Protein AF-A0A8D9A7M9-F1 (afdb_monomer_lite)

Sequence (209 aa):
MVKKYFTNDQFFKVPLFVPFNYQQNHFTLMILDFHRREFVYLDPFTVNYQSTKQTVMLMRNTLDIIKQIINLNCEVTYELHIEEWKIGNKKYTHLPAQRDTYNCGVYTIYYARKIIETLKSLPSEFEVTNSDPKICEKLRPILIEKVLEVSDSIRDRCILCLTKKSGTFVECGRCRNWFHVHCLPSECKRRYKKTKQNTHFLCGLCFRK

Radius of gyration: 23.48 Å; chains: 1; bounding box: 57×32×57 Å

Structure (mmCIF, N/CA/C/O backbone):
data_AF-A0A8D9A7M9-F1
#
_entry.id   AF-A0A8D9A7M9-F1
#
loop_
_atom_site.group_PDB
_atom_site.id
_atom_site.type_symbol
_atom_site.label_atom_id
_atom_site.label_alt_id
_atom_site.label_comp_id
_atom_site.label_asym_id
_atom_site.label_entity_id
_atom_site.label_seq_id
_atom_site.pdbx_PDB_ins_code
_atom_site.Cartn_x
_atom_site.Cartn_y
_atom_site.Cartn_z
_atom_site.occupancy
_atom_site.B_iso_or_equiv
_atom_site.auth_seq_id
_atom_site.auth_comp_id
_atom_site.auth_asym_id
_atom_site.auth_atom_id
_atom_site.pdbx_PDB_model_num
ATOM 1 N N . MET A 1 1 ? -27.720 -14.912 -15.075 1.00 48.41 1 MET A N 1
ATOM 2 C CA . MET A 1 1 ? -26.891 -13.864 -14.440 1.00 48.41 1 MET A CA 1
ATOM 3 C C . MET A 1 1 ? -26.837 -14.191 -12.954 1.00 48.41 1 MET A C 1
ATOM 5 O O . MET A 1 1 ? -27.896 -14.263 -12.346 1.00 48.41 1 MET A O 1
ATOM 9 N N . VAL A 1 2 ? -25.671 -14.523 -12.395 1.00 45.94 2 VAL A N 1
ATOM 10 C CA . VAL A 1 2 ? -25.570 -14.876 -10.966 1.00 45.94 2 VAL A CA 1
ATOM 11 C C . VAL A 1 2 ? -25.687 -13.586 -10.158 1.00 45.94 2 VAL A C 1
ATOM 13 O O . VAL A 1 2 ? -24.803 -12.734 -10.236 1.00 45.94 2 VAL A O 1
ATOM 16 N N . LYS A 1 3 ? -26.790 -13.423 -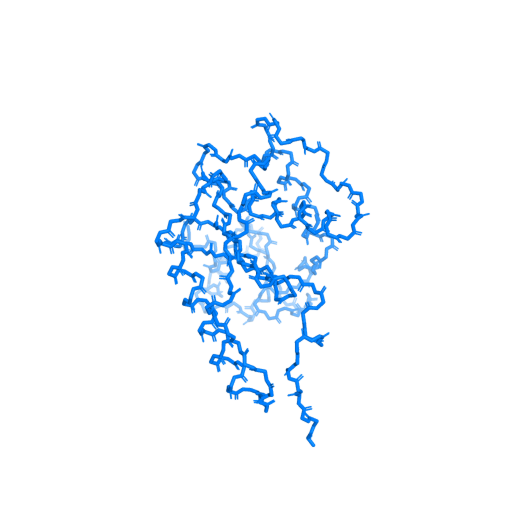9.423 1.00 49.06 3 LYS A N 1
ATOM 17 C CA . LYS A 1 3 ? -26.970 -12.316 -8.479 1.00 49.06 3 LYS A CA 1
ATOM 18 C C . LYS A 1 3 ? -25.943 -12.467 -7.354 1.00 49.06 3 LYS A C 1
ATOM 20 O O . LYS A 1 3 ? -25.862 -13.523 -6.730 1.00 49.06 3 LYS A O 1
ATOM 25 N N . LYS A 1 4 ? -25.116 -11.443 -7.136 1.00 53.59 4 LYS A N 1
ATOM 26 C CA . LYS A 1 4 ? -24.168 -11.392 -6.016 1.00 53.59 4 LYS A CA 1
ATOM 27 C C . LYS A 1 4 ? -24.864 -10.727 -4.835 1.00 53.59 4 LYS A C 1
ATOM 29 O O . LYS A 1 4 ? -25.242 -9.566 -4.942 1.00 53.59 4 LYS A O 1
ATOM 34 N N . TYR A 1 5 ? -25.015 -11.465 -3.741 1.00 51.41 5 TYR A N 1
ATOM 35 C CA . TYR A 1 5 ? -25.611 -10.976 -2.501 1.00 51.41 5 TYR A CA 1
ATOM 36 C C . TYR A 1 5 ? -24.512 -10.531 -1.543 1.00 51.41 5 TYR A C 1
ATOM 38 O O . TYR A 1 5 ? -23.598 -11.298 -1.250 1.00 51.41 5 TYR A O 1
ATOM 46 N N . PHE A 1 6 ? -24.602 -9.306 -1.040 1.00 55.69 6 PHE A N 1
ATOM 47 C CA . PHE A 1 6 ? -23.764 -8.843 0.060 1.00 55.69 6 PHE A CA 1
ATOM 48 C C . PHE A 1 6 ? -24.552 -9.069 1.359 1.00 55.69 6 PHE A C 1
ATOM 50 O O . PHE A 1 6 ? -25.657 -8.550 1.504 1.00 55.69 6 PHE A O 1
ATOM 57 N N . THR A 1 7 ? -24.029 -9.880 2.277 1.00 54.53 7 THR A N 1
ATOM 58 C CA . THR A 1 7 ? -24.623 -10.152 3.601 1.00 54.53 7 THR A CA 1
ATOM 59 C C . THR A 1 7 ? -23.555 -9.976 4.684 1.00 54.53 7 THR A C 1
ATOM 61 O O . THR A 1 7 ? -22.361 -10.021 4.369 1.00 54.53 7 THR A O 1
ATOM 64 N N . ASN A 1 8 ? -23.971 -9.782 5.947 1.00 53.91 8 ASN A N 1
ATOM 65 C CA . ASN A 1 8 ? -23.076 -9.581 7.104 1.00 53.91 8 ASN A CA 1
ATOM 66 C C . ASN A 1 8 ? -21.953 -10.635 7.196 1.00 53.91 8 ASN A C 1
ATOM 68 O O . ASN A 1 8 ? -20.852 -10.314 7.638 1.00 53.91 8 ASN A O 1
ATOM 72 N N . ASP A 1 9 ? -22.210 -11.858 6.724 1.00 53.91 9 ASP A N 1
ATOM 73 C CA . ASP A 1 9 ? -21.355 -13.021 6.977 1.00 53.91 9 ASP A CA 1
ATOM 74 C C . ASP A 1 9 ? -20.576 -13.523 5.746 1.00 53.91 9 ASP A C 1
ATOM 76 O O . ASP A 1 9 ? -19.761 -14.441 5.867 1.00 53.91 9 ASP A O 1
ATOM 80 N N . GLN A 1 10 ? -20.808 -12.971 4.544 1.00 54.69 10 GLN A N 1
ATOM 81 C CA . GLN A 1 10 ? -20.376 -13.648 3.308 1.00 54.69 10 GLN A CA 1
ATOM 82 C C . GLN A 1 10 ? -19.209 -13.015 2.545 1.00 54.69 10 GLN A C 1
ATOM 84 O O . GLN A 1 10 ? -18.473 -13.766 1.905 1.00 54.69 10 GLN A O 1
ATOM 89 N N . PHE A 1 11 ? -18.988 -11.695 2.589 1.00 55.94 11 PHE A N 1
ATOM 90 C CA . PHE A 1 11 ? -18.050 -11.075 1.632 1.00 55.94 11 PHE A CA 1
ATOM 91 C C . PHE A 1 11 ? -16.657 -10.728 2.163 1.00 55.94 11 PHE A C 1
ATOM 93 O O . PHE A 1 11 ? -15.701 -10.758 1.389 1.00 55.94 11 PHE A O 1
ATOM 100 N N . PHE A 1 12 ? -16.486 -10.492 3.464 1.00 64.50 12 PHE A N 1
ATOM 101 C CA . PHE A 1 12 ? -15.181 -10.106 4.010 1.00 64.50 12 PHE A CA 1
ATOM 102 C C . PHE A 1 12 ? -14.802 -10.953 5.223 1.00 64.50 12 PHE A C 1
ATOM 104 O O . PHE A 1 12 ? -14.721 -10.472 6.348 1.00 64.50 12 PHE A O 1
ATOM 111 N N . LYS A 1 13 ? -14.509 -12.237 4.972 1.00 70.56 13 LYS A N 1
ATOM 112 C CA . LYS A 1 13 ? -13.864 -13.120 5.966 1.00 70.56 13 LYS A CA 1
ATOM 113 C C . LYS A 1 13 ? -12.486 -12.608 6.410 1.00 70.56 13 LYS A C 1
ATOM 115 O O . LYS A 1 13 ? -11.947 -13.076 7.406 1.00 70.56 13 LYS A O 1
ATOM 120 N N . VAL A 1 14 ? -11.898 -11.691 5.644 1.00 80.94 14 VAL A N 1
ATOM 121 C CA . VAL A 1 14 ? -10.591 -11.084 5.895 1.00 80.94 14 VAL A CA 1
ATOM 122 C C . VAL A 1 14 ? -10.742 -9.565 5.786 1.00 80.94 14 VAL A C 1
ATOM 124 O O . VAL A 1 14 ? -11.458 -9.110 4.889 1.00 80.94 14 VAL A O 1
ATOM 127 N N . PRO A 1 15 ? -10.074 -8.777 6.648 1.00 90.25 15 PRO A N 1
ATOM 128 C CA . PRO A 1 15 ? -10.070 -7.327 6.526 1.00 90.25 15 PRO A CA 1
ATOM 129 C C . PRO A 1 15 ? -9.542 -6.856 5.168 1.00 90.25 15 PRO A C 1
ATOM 131 O O . PRO A 1 15 ? -8.614 -7.443 4.606 1.00 90.25 15 PRO A O 1
ATOM 134 N N . LEU A 1 16 ? -10.109 -5.765 4.663 1.00 91.88 16 LEU A N 1
ATOM 135 C CA . LEU A 1 16 ? -9.634 -5.095 3.459 1.00 91.88 16 LEU A CA 1
ATOM 136 C C . LEU A 1 16 ? -8.486 -4.148 3.823 1.00 91.88 16 LEU A C 1
ATOM 138 O O . LEU A 1 16 ? -8.659 -3.264 4.657 1.00 91.88 16 LEU A O 1
ATOM 142 N N . PHE A 1 17 ? -7.337 -4.313 3.171 1.00 94.75 17 PHE A N 1
ATOM 143 C CA . PHE A 1 17 ? -6.170 -3.443 3.317 1.00 94.75 17 PHE A CA 1
ATOM 144 C C . PHE A 1 17 ? -6.121 -2.475 2.138 1.00 94.75 17 PHE A C 1
ATOM 146 O O . PHE A 1 17 ? -6.049 -2.904 0.987 1.00 94.75 17 PHE A O 1
ATOM 153 N N . VAL A 1 18 ? -6.155 -1.175 2.418 1.00 95.00 18 VAL A N 1
ATOM 154 C CA . VAL A 1 18 ? -6.161 -0.121 1.401 1.00 95.00 18 VAL A CA 1
ATOM 155 C C . VAL A 1 18 ? -4.953 0.787 1.633 1.00 95.00 18 VAL A C 1
ATOM 157 O O . VAL A 1 18 ? -4.980 1.605 2.558 1.00 95.00 18 VAL A O 1
ATOM 160 N N . PRO A 1 19 ? -3.877 0.660 0.835 1.00 95.00 19 PRO A N 1
ATOM 161 C CA . PRO A 1 19 ? -2.802 1.641 0.863 1.00 95.00 19 PRO A CA 1
ATOM 162 C C . PRO A 1 19 ? -3.346 2.989 0.379 1.00 95.00 19 PRO A C 1
ATOM 164 O O . PRO A 1 19 ? -4.012 3.069 -0.654 1.00 95.00 19 PRO A O 1
ATOM 167 N N . PHE A 1 20 ? -3.059 4.051 1.123 1.00 92.62 20 PHE A N 1
ATOM 168 C CA . PHE A 1 20 ? -3.506 5.403 0.821 1.00 92.62 20 PHE A CA 1
ATOM 169 C C . PHE A 1 20 ? -2.295 6.310 0.638 1.00 92.62 20 PHE A C 1
ATOM 171 O O . PHE A 1 20 ? -1.434 6.382 1.507 1.00 92.62 20 PHE A O 1
ATOM 178 N N . ASN A 1 21 ? -2.208 6.984 -0.508 1.00 92.12 21 ASN A N 1
ATOM 179 C CA . ASN A 1 21 ? -1.127 7.924 -0.790 1.00 92.12 21 ASN A CA 1
ATOM 180 C C . ASN A 1 21 ? -1.617 9.356 -0.547 1.00 92.12 21 ASN A C 1
ATOM 182 O O . ASN A 1 21 ? -2.177 10.000 -1.440 1.00 92.12 21 ASN A O 1
ATOM 186 N N . TYR A 1 22 ? -1.435 9.838 0.678 1.00 84.12 22 TYR A N 1
ATOM 187 C CA . TYR A 1 22 ? -1.780 11.196 1.069 1.00 84.12 22 TYR A CA 1
ATOM 188 C C . TYR A 1 22 ? -0.833 12.197 0.397 1.00 84.12 22 TYR A C 1
ATOM 190 O O . TYR A 1 22 ? 0.384 12.026 0.410 1.00 84.12 22 TYR A O 1
ATOM 198 N N . GLN A 1 23 ? -1.402 13.232 -0.233 1.00 85.88 23 GLN A N 1
ATOM 199 C CA . GLN A 1 23 ? -0.660 14.295 -0.935 1.00 85.88 23 GLN A CA 1
ATOM 200 C C . GLN A 1 23 ? 0.377 13.792 -1.964 1.00 85.88 23 GLN A C 1
ATOM 202 O O . GLN A 1 23 ? 1.328 14.493 -2.293 1.00 85.88 23 GLN A O 1
ATOM 207 N N . GLN A 1 24 ? 0.161 12.592 -2.516 1.00 86.25 24 GLN A N 1
ATOM 208 C CA . GLN A 1 24 ? 1.010 11.942 -3.524 1.00 86.25 24 GLN A CA 1
ATOM 209 C C . GLN A 1 24 ? 2.447 11.607 -3.084 1.00 86.25 24 GLN A C 1
ATOM 211 O O . GLN A 1 24 ? 3.229 11.129 -3.908 1.00 86.25 24 GLN A O 1
ATOM 216 N N . ASN A 1 25 ? 2.803 11.802 -1.815 1.00 91.00 25 ASN A N 1
ATOM 217 C CA . ASN A 1 25 ? 4.157 11.567 -1.315 1.00 91.00 25 ASN A CA 1
ATOM 218 C C . ASN A 1 25 ? 4.220 10.859 0.049 1.00 91.00 25 ASN A C 1
ATOM 220 O O . ASN A 1 25 ? 5.321 10.572 0.517 1.00 91.00 25 ASN A O 1
ATOM 224 N N . HIS A 1 26 ? 3.081 10.554 0.674 1.00 93.19 26 HIS A N 1
ATOM 225 C CA . HIS A 1 26 ? 3.032 9.926 1.990 1.00 93.19 26 HIS A CA 1
ATOM 226 C C . HIS A 1 26 ? 2.098 8.720 1.992 1.00 93.19 26 HIS A C 1
ATOM 228 O O . HIS A 1 26 ? 0.880 8.854 1.880 1.00 93.19 26 HIS A O 1
ATOM 234 N N . PHE A 1 27 ? 2.672 7.526 2.120 1.00 95.62 27 PHE A N 1
ATOM 235 C CA . PHE A 1 27 ? 1.905 6.289 2.188 1.00 95.62 27 PHE A CA 1
ATOM 236 C C . PHE A 1 27 ? 1.449 5.999 3.615 1.00 95.62 27 PHE A C 1
ATOM 238 O O . PHE A 1 27 ? 2.257 5.923 4.541 1.00 95.62 27 PHE A O 1
ATOM 245 N N . THR A 1 28 ? 0.152 5.766 3.754 1.00 94.81 28 THR A N 1
ATOM 246 C CA . THR A 1 28 ? -0.502 5.280 4.965 1.00 94.81 28 THR A CA 1
ATOM 247 C C . THR A 1 28 ? -1.334 4.042 4.645 1.00 94.81 28 THR A C 1
ATOM 249 O O . THR A 1 28 ? -1.505 3.659 3.482 1.00 94.81 28 THR A O 1
ATOM 252 N N . LEU A 1 29 ? -1.837 3.371 5.680 1.00 95.75 29 LEU A N 1
ATOM 253 C CA . LEU A 1 29 ? -2.614 2.145 5.538 1.00 95.75 29 LEU A CA 1
ATOM 254 C C . LEU A 1 29 ? -3.980 2.286 6.197 1.00 95.75 29 LEU A C 1
ATOM 256 O O . LEU A 1 29 ? -4.073 2.481 7.408 1.00 95.75 29 LEU A O 1
ATOM 260 N N . MET A 1 30 ? -5.040 2.110 5.414 1.00 95.44 30 MET A N 1
ATOM 261 C CA . MET A 1 30 ? -6.384 1.890 5.938 1.00 95.44 30 MET A CA 1
ATOM 262 C C . MET A 1 30 ? -6.673 0.394 6.017 1.00 95.44 30 MET A C 1
ATOM 264 O O . MET A 1 30 ? -6.330 -0.362 5.108 1.00 95.44 30 MET A O 1
ATOM 268 N N . ILE A 1 31 ? -7.327 -0.036 7.092 1.00 94.50 31 ILE A N 1
ATOM 269 C CA . ILE A 1 31 ? -7.788 -1.414 7.260 1.00 94.50 31 ILE A CA 1
ATOM 270 C C . ILE A 1 31 ? -9.259 -1.373 7.638 1.00 94.50 31 ILE A C 1
ATOM 272 O O . ILE A 1 31 ? -9.634 -0.729 8.618 1.00 94.50 31 ILE A O 1
ATOM 276 N N . LEU A 1 32 ? -10.080 -2.061 6.851 1.00 93.81 32 LEU A N 1
ATOM 277 C CA . LEU A 1 32 ? -11.513 -2.169 7.068 1.00 93.81 32 LEU A CA 1
ATOM 278 C C . LEU A 1 32 ? -11.844 -3.604 7.452 1.00 93.81 32 LEU A C 1
ATOM 280 O O . LEU A 1 32 ? -11.812 -4.514 6.622 1.00 93.81 32 LEU A O 1
ATOM 284 N N . ASP A 1 33 ? -12.147 -3.801 8.727 1.00 90.81 33 ASP A N 1
ATOM 285 C CA . ASP A 1 33 ? -12.621 -5.069 9.261 1.00 90.81 33 ASP A CA 1
ATOM 286 C C . ASP A 1 33 ? -14.148 -5.021 9.338 1.00 90.81 33 ASP A C 1
ATOM 288 O O . ASP A 1 33 ? -14.728 -4.523 10.303 1.00 90.81 33 ASP A O 1
ATOM 292 N N . PHE A 1 34 ? -14.800 -5.509 8.283 1.00 86.12 34 PHE A N 1
ATOM 293 C CA . PHE A 1 34 ? -16.260 -5.509 8.166 1.00 86.12 34 PHE A CA 1
ATOM 294 C C . PHE A 1 34 ? -16.934 -6.409 9.201 1.00 86.12 34 PHE A C 1
ATOM 296 O O . PHE A 1 34 ? -18.044 -6.103 9.629 1.00 86.12 34 PHE A O 1
ATOM 303 N N . HIS A 1 35 ? -16.263 -7.481 9.635 1.00 84.75 35 HIS A N 1
ATOM 304 C CA . HIS A 1 35 ? -16.798 -8.380 10.651 1.00 84.75 35 HIS A CA 1
ATOM 305 C C . HIS A 1 35 ? -16.852 -7.689 12.017 1.00 84.75 35 HIS A C 1
ATOM 307 O O . HIS A 1 35 ? -17.861 -7.762 12.714 1.00 84.75 35 HIS A O 1
ATOM 313 N N . ARG A 1 36 ? -15.791 -6.957 12.382 1.00 87.94 36 ARG A N 1
ATOM 314 C CA . ARG A 1 36 ? -15.735 -6.193 13.640 1.00 87.94 36 ARG A CA 1
ATOM 315 C C . ARG A 1 36 ? -16.333 -4.787 13.549 1.00 87.94 36 ARG A C 1
ATOM 317 O O . ARG A 1 36 ? -16.418 -4.117 14.579 1.00 87.94 36 ARG A O 1
ATOM 324 N N . ARG A 1 37 ? -16.698 -4.335 12.343 1.00 89.75 37 ARG A N 1
ATOM 325 C CA . ARG A 1 37 ? -17.046 -2.940 12.010 1.00 89.75 37 ARG A CA 1
ATOM 326 C C . ARG A 1 37 ? -15.984 -1.962 12.514 1.00 89.75 37 ARG A C 1
ATOM 328 O O . ARG A 1 37 ? -16.266 -0.945 13.143 1.00 89.75 37 ARG A O 1
ATOM 335 N N . GLU A 1 38 ? -14.725 -2.315 12.279 1.00 92.38 38 GLU A N 1
ATOM 336 C CA . GLU A 1 38 ? -13.575 -1.531 12.715 1.00 92.38 38 GLU A CA 1
ATOM 337 C C . GLU A 1 38 ? -12.864 -0.909 11.521 1.00 92.38 38 GLU A C 1
ATOM 339 O O . GLU A 1 38 ? -12.449 -1.595 10.587 1.00 92.38 38 GLU A O 1
ATOM 344 N N . PHE A 1 39 ? -12.672 0.403 11.596 1.00 94.06 39 PHE A N 1
ATOM 345 C CA . PHE A 1 39 ? -11.805 1.143 10.698 1.00 94.06 39 PHE A CA 1
ATOM 346 C C . PHE A 1 39 ? -10.497 1.461 11.410 1.00 94.06 39 PHE A C 1
ATOM 348 O O . PHE A 1 39 ? -10.480 1.983 12.527 1.00 94.06 39 PHE A O 1
ATOM 355 N N . VAL A 1 40 ? -9.386 1.154 10.762 1.00 93.56 40 VAL A N 1
ATOM 356 C CA . VAL A 1 40 ? -8.048 1.415 11.282 1.00 93.56 40 VAL A CA 1
ATOM 357 C C . VAL A 1 40 ? -7.325 2.282 10.271 1.00 93.56 40 VAL A C 1
ATOM 359 O O . VAL A 1 40 ? -7.310 1.964 9.086 1.00 93.56 40 VAL A O 1
ATOM 362 N N . TYR A 1 41 ? -6.700 3.349 10.747 1.00 93.88 41 TYR A N 1
ATOM 363 C CA . TYR A 1 41 ? -5.837 4.207 9.949 1.00 93.88 41 TYR A CA 1
ATOM 364 C C . TYR A 1 41 ? -4.450 4.241 10.575 1.00 93.88 41 TYR A C 1
ATOM 366 O O . TYR A 1 41 ? -4.281 4.780 11.669 1.00 93.88 41 TYR A O 1
ATOM 374 N N . LEU A 1 42 ? -3.472 3.652 9.896 1.00 93.12 42 LEU A N 1
ATOM 375 C CA . LEU A 1 42 ? -2.083 3.628 10.331 1.00 93.12 42 LEU A CA 1
ATOM 376 C C . LEU A 1 42 ? -1.278 4.604 9.487 1.00 93.12 42 LEU A C 1
ATOM 378 O O . LEU A 1 42 ? -1.038 4.378 8.300 1.00 93.12 42 LEU A O 1
ATOM 382 N N . ASP A 1 43 ? -0.847 5.677 10.133 1.00 93.19 43 ASP A N 1
ATOM 383 C CA . ASP A 1 43 ? 0.145 6.594 9.598 1.00 93.19 43 ASP A CA 1
ATOM 384 C C . ASP A 1 43 ? 1.512 6.230 10.193 1.00 93.19 43 ASP A C 1
ATOM 386 O O . ASP A 1 43 ? 1.644 6.248 11.422 1.00 93.19 43 ASP A O 1
ATOM 390 N N . PRO A 1 44 ? 2.527 5.914 9.370 1.00 92.12 44 PRO A N 1
ATOM 391 C CA . PRO A 1 44 ? 3.866 5.630 9.863 1.00 92.12 44 PRO A CA 1
ATOM 392 C C . PRO A 1 44 ? 4.455 6.696 10.797 1.00 92.12 44 PRO A C 1
ATOM 394 O O . PRO A 1 44 ? 5.190 6.338 11.712 1.00 92.12 44 PRO A O 1
ATOM 397 N N . PHE A 1 45 ? 4.122 7.982 10.648 1.00 89.69 45 PHE A N 1
ATOM 398 C CA . PHE A 1 45 ? 4.607 9.028 11.560 1.00 89.69 45 PHE A CA 1
ATOM 399 C C . PHE A 1 45 ? 3.875 9.054 12.897 1.00 89.69 45 PHE A C 1
ATOM 401 O O . PHE A 1 45 ? 4.433 9.469 13.913 1.00 89.69 45 PHE A O 1
ATOM 408 N N . THR A 1 46 ? 2.617 8.624 12.912 1.00 82.75 46 THR A N 1
ATOM 409 C CA . THR A 1 46 ? 1.740 8.743 14.077 1.00 82.75 46 THR A CA 1
ATOM 410 C C . THR A 1 46 ? 1.036 7.422 14.354 1.00 82.75 46 THR A C 1
ATOM 412 O O . THR A 1 46 ? -0.180 7.355 14.477 1.00 82.75 46 THR A O 1
ATOM 415 N N . VAL A 1 47 ? 1.790 6.336 14.489 1.00 66.31 47 VAL A N 1
ATOM 416 C CA . VAL A 1 47 ? 1.221 5.006 14.778 1.00 66.31 47 VAL A CA 1
ATOM 417 C C . VAL A 1 47 ? 0.414 4.989 16.090 1.00 66.31 47 VAL A C 1
ATOM 419 O O . VAL A 1 47 ? -0.561 4.254 16.226 1.00 66.31 47 VAL A O 1
ATOM 422 N N . ASN A 1 48 ? 0.747 5.880 17.030 1.00 61.03 48 ASN A N 1
ATOM 423 C CA . ASN A 1 48 ? 0.053 6.058 18.311 1.00 61.03 48 ASN A CA 1
ATOM 424 C C . ASN A 1 48 ? -1.159 7.003 18.258 1.00 61.03 48 ASN A C 1
ATOM 426 O O . ASN A 1 48 ? -1.636 7.464 19.297 1.00 61.03 48 ASN A O 1
ATOM 430 N N . TYR A 1 49 ? -1.647 7.333 17.063 1.00 62.97 49 TYR A N 1
ATOM 431 C CA . TYR A 1 49 ? -2.691 8.333 16.897 1.00 62.97 49 TYR A CA 1
ATOM 432 C C . TYR A 1 49 ? -4.026 7.875 17.494 1.00 62.97 49 TYR A C 1
ATOM 434 O O . TYR A 1 49 ? -4.596 6.845 17.119 1.00 62.97 49 TYR A O 1
ATOM 442 N N . GLN A 1 50 ? -4.530 8.673 1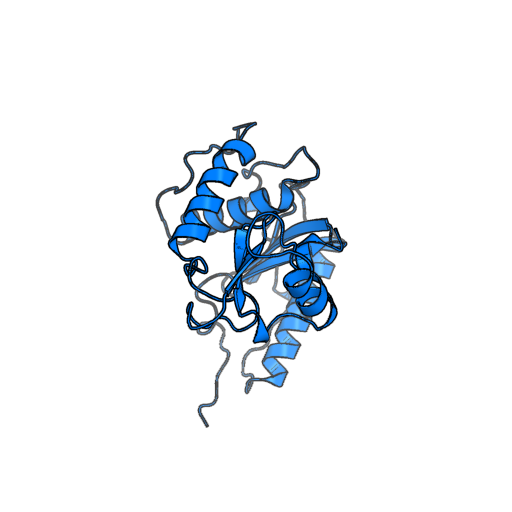8.435 1.00 60.47 50 GLN A N 1
ATOM 443 C CA . GLN A 1 50 ? -5.891 8.559 18.945 1.00 60.47 50 GLN A CA 1
ATOM 444 C C . GLN A 1 50 ? -6.880 9.016 17.867 1.00 60.47 50 GLN A C 1
ATOM 446 O O . GLN A 1 50 ? -6.547 9.838 17.023 1.00 60.47 50 GLN A O 1
ATOM 451 N N . SER A 1 51 ? -8.106 8.492 17.898 1.00 67.31 51 SER A N 1
ATOM 452 C CA . SER A 1 51 ? -9.181 8.916 16.994 1.00 67.31 51 SER A CA 1
ATOM 453 C C . SER A 1 51 ? -9.307 10.442 16.968 1.00 67.31 51 SER A C 1
ATOM 455 O O . SER A 1 51 ? -9.694 11.034 17.974 1.00 67.31 51 SER A O 1
ATOM 457 N N . THR A 1 52 ? -9.053 11.076 15.821 1.00 80.00 52 THR A N 1
ATOM 458 C CA . THR A 1 52 ? -9.386 12.492 15.621 1.00 80.00 52 THR A CA 1
ATOM 459 C C . THR A 1 52 ? -10.567 12.657 14.686 1.00 80.00 52 THR A C 1
ATOM 461 O O . THR A 1 52 ? -10.962 11.741 13.961 1.00 80.00 52 THR A O 1
ATOM 464 N N . LYS A 1 53 ? -11.115 13.876 14.666 1.00 85.75 53 LYS A N 1
ATOM 465 C CA . LYS A 1 53 ? -12.160 14.282 13.722 1.00 85.75 53 LYS A CA 1
ATOM 466 C C . LYS A 1 53 ? -11.788 13.939 12.273 1.00 85.75 53 LYS A C 1
ATOM 468 O O . LYS A 1 53 ? -12.652 13.516 11.514 1.00 85.75 53 LYS A O 1
ATOM 473 N N . GLN A 1 54 ? -10.508 14.061 11.908 1.00 86.12 54 GLN A N 1
ATOM 474 C CA . GLN A 1 54 ? -10.010 13.733 10.570 1.00 86.12 54 GLN A CA 1
ATOM 475 C C . GLN A 1 54 ? -10.101 12.232 10.279 1.00 86.12 54 GLN A C 1
ATOM 477 O O . GLN A 1 54 ? -10.605 11.855 9.225 1.00 86.12 54 GLN A O 1
ATOM 482 N N . THR A 1 55 ? -9.692 11.369 11.216 1.00 87.19 55 THR A N 1
ATOM 483 C CA . THR A 1 55 ? -9.802 9.910 11.047 1.00 87.19 55 THR A CA 1
ATOM 484 C C . THR A 1 55 ? -11.258 9.463 10.932 1.00 87.19 55 THR A C 1
ATOM 486 O O . THR A 1 55 ? -11.571 8.616 10.100 1.00 87.19 55 THR A O 1
ATOM 489 N N . VAL A 1 56 ? -12.162 10.057 11.716 1.00 90.50 56 VAL A N 1
ATOM 490 C CA . VAL A 1 56 ? -13.603 9.762 11.633 1.00 90.50 56 VAL A CA 1
ATOM 491 C C . VAL A 1 56 ? -14.184 10.203 10.287 1.00 90.50 56 VAL A C 1
ATOM 493 O O . VAL A 1 56 ? -14.934 9.451 9.669 1.00 90.50 56 VAL A O 1
ATOM 496 N N . MET A 1 57 ? -13.820 11.392 9.795 1.00 91.38 57 MET A N 1
ATOM 497 C CA . MET A 1 57 ? -14.234 11.848 8.464 1.00 91.38 57 MET A CA 1
ATOM 498 C C . MET A 1 57 ? -13.699 10.934 7.359 1.00 91.38 57 MET A C 1
ATOM 500 O O . MET A 1 57 ? -14.446 10.569 6.456 1.00 91.38 57 MET A O 1
ATOM 504 N N . LEU A 1 58 ? -12.430 10.525 7.446 1.00 91.06 58 LEU A N 1
ATOM 505 C CA . LEU A 1 58 ? -11.826 9.599 6.492 1.00 91.06 58 LEU A CA 1
ATOM 506 C C . LEU A 1 58 ? -12.545 8.244 6.491 1.00 91.06 58 LEU A C 1
ATOM 508 O O . LEU A 1 58 ? -12.847 7.726 5.417 1.00 91.06 58 LEU A O 1
ATOM 512 N N . MET A 1 59 ? -12.867 7.704 7.671 1.00 93.38 59 MET A N 1
ATOM 513 C CA . MET A 1 59 ? -13.666 6.485 7.815 1.00 93.38 59 MET A CA 1
ATOM 514 C C . MET A 1 59 ? -15.014 6.625 7.107 1.00 93.38 59 MET A C 1
ATOM 516 O O . MET A 1 59 ? -15.329 5.806 6.247 1.00 93.38 59 MET A O 1
ATOM 520 N N . ARG A 1 60 ? -15.790 7.668 7.438 1.00 92.88 60 ARG A N 1
ATOM 521 C CA . ARG A 1 60 ? -17.121 7.902 6.856 1.00 92.88 60 ARG A CA 1
ATOM 522 C C . ARG A 1 60 ? -17.056 8.011 5.335 1.00 92.88 60 ARG A C 1
ATOM 524 O O . ARG A 1 60 ? -17.714 7.235 4.656 1.00 92.88 60 ARG A O 1
ATOM 531 N N . ASN A 1 61 ? -16.170 8.859 4.812 1.00 92.75 61 ASN A N 1
ATOM 532 C CA . ASN A 1 61 ? -15.992 9.037 3.369 1.00 92.75 61 ASN A CA 1
ATOM 533 C C . ASN A 1 61 ? -15.597 7.729 2.667 1.00 92.75 61 ASN A C 1
ATOM 535 O O . ASN A 1 61 ? -16.099 7.422 1.589 1.00 92.75 61 ASN A O 1
ATOM 539 N N . THR A 1 62 ? -14.704 6.944 3.275 1.00 92.50 62 THR A N 1
ATOM 540 C CA . THR A 1 62 ? -14.264 5.662 2.706 1.00 92.50 62 THR A CA 1
ATOM 541 C C . THR A 1 62 ? -15.415 4.658 2.665 1.00 92.50 62 THR A C 1
ATOM 543 O O . THR A 1 62 ? -15.630 4.008 1.642 1.00 92.50 62 THR A O 1
ATOM 546 N N . LEU A 1 63 ? -16.179 4.547 3.754 1.00 90.69 63 LEU A N 1
ATOM 547 C CA . LEU A 1 63 ? -17.338 3.659 3.833 1.00 90.69 63 LEU A CA 1
ATOM 548 C C . LEU A 1 63 ? -18.460 4.101 2.884 1.00 90.69 63 LEU A C 1
ATOM 550 O O . LEU A 1 63 ? -19.064 3.248 2.238 1.00 90.69 63 LEU A O 1
ATOM 554 N N . ASP A 1 64 ? -18.688 5.406 2.727 1.00 90.19 64 ASP A N 1
ATOM 555 C CA . ASP A 1 64 ? -19.641 5.955 1.758 1.00 90.19 64 ASP A CA 1
ATOM 556 C C . ASP A 1 64 ? -19.260 5.597 0.317 1.00 90.19 64 ASP A C 1
ATOM 558 O O . ASP A 1 64 ? -20.109 5.142 -0.450 1.00 90.19 64 ASP A O 1
ATOM 562 N N . ILE A 1 65 ? -17.982 5.729 -0.052 1.00 89.88 65 ILE A N 1
ATOM 563 C CA . ILE A 1 65 ? -17.488 5.321 -1.377 1.00 89.88 65 ILE A CA 1
ATOM 564 C C . ILE A 1 65 ? -17.711 3.821 -1.591 1.00 89.88 65 ILE A C 1
ATOM 566 O O . ILE A 1 65 ? -18.208 3.407 -2.638 1.00 89.88 65 ILE A O 1
ATOM 570 N N . ILE A 1 66 ? -17.388 2.993 -0.596 1.00 86.75 66 ILE A N 1
ATOM 571 C CA . ILE A 1 66 ? -17.600 1.542 -0.673 1.00 86.75 66 ILE A CA 1
ATOM 572 C C . ILE A 1 66 ? -19.088 1.220 -0.836 1.00 86.75 66 ILE A C 1
ATOM 574 O O . ILE A 1 66 ? -19.442 0.405 -1.687 1.00 86.75 66 ILE A O 1
ATOM 578 N N . LYS A 1 67 ? -19.966 1.892 -0.085 1.00 83.62 67 LYS A N 1
ATOM 579 C CA . LYS A 1 67 ? -21.422 1.751 -0.205 1.00 83.62 67 LYS A CA 1
ATOM 580 C C . LYS A 1 67 ? -21.904 2.090 -1.614 1.00 83.62 67 LYS A C 1
ATOM 582 O O . LYS A 1 67 ? -22.676 1.328 -2.189 1.00 83.62 67 LYS A O 1
ATOM 587 N N . GLN A 1 68 ? -21.416 3.185 -2.197 1.00 85.00 68 GLN A N 1
ATOM 588 C CA . GLN A 1 68 ? -21.742 3.563 -3.575 1.00 85.00 68 GLN A CA 1
ATOM 589 C C . GLN A 1 68 ? -21.275 2.503 -4.583 1.00 85.00 68 GLN A C 1
ATOM 591 O O . GLN A 1 68 ? -22.053 2.099 -5.443 1.00 85.00 68 GLN A O 1
ATOM 596 N N . ILE A 1 69 ? -20.044 1.997 -4.452 1.00 82.56 69 ILE A N 1
ATOM 597 C CA . ILE A 1 69 ? -19.507 0.946 -5.333 1.00 82.56 69 ILE A CA 1
ATOM 598 C C . ILE A 1 69 ? -20.346 -0.335 -5.242 1.00 82.56 69 ILE A C 1
ATOM 600 O O . ILE A 1 69 ? -20.625 -0.952 -6.271 1.00 82.56 69 ILE A O 1
ATOM 604 N N . ILE A 1 70 ? -20.760 -0.732 -4.037 1.00 78.25 70 ILE A N 1
ATOM 605 C CA . ILE A 1 70 ? -21.612 -1.908 -3.824 1.00 78.25 70 ILE A CA 1
ATOM 606 C C . ILE A 1 70 ? -22.977 -1.701 -4.499 1.00 78.25 70 ILE A C 1
ATOM 608 O O . ILE A 1 70 ? -23.398 -2.559 -5.273 1.00 78.25 70 ILE A O 1
ATOM 612 N N . ASN A 1 71 ? -23.618 -0.548 -4.285 1.00 77.81 71 ASN A N 1
ATOM 613 C CA . ASN A 1 71 ? -24.922 -0.217 -4.871 1.00 77.81 71 ASN A CA 1
ATOM 614 C C . ASN A 1 71 ? -24.909 -0.171 -6.407 1.00 77.81 71 ASN A C 1
ATOM 616 O O . ASN A 1 71 ? -25.921 -0.467 -7.034 1.00 77.81 71 ASN A O 1
ATOM 620 N N . LEU A 1 72 ? -23.780 0.198 -7.021 1.00 81.25 72 LEU A N 1
ATOM 621 C CA . LEU A 1 72 ? -23.643 0.236 -8.480 1.00 81.25 72 LEU A CA 1
ATOM 622 C C . LEU A 1 72 ? -23.501 -1.154 -9.116 1.00 81.25 72 LEU A C 1
ATOM 624 O O . LEU A 1 72 ? -23.801 -1.309 -10.296 1.00 81.25 72 LEU A O 1
ATOM 628 N N . ASN A 1 73 ? -23.006 -2.150 -8.375 1.00 71.69 73 ASN A N 1
ATOM 629 C CA . ASN A 1 73 ? -22.535 -3.414 -8.956 1.00 71.69 73 ASN A CA 1
ATOM 630 C C . ASN A 1 73 ? -23.239 -4.670 -8.417 1.00 71.69 73 ASN A C 1
ATOM 632 O O . ASN A 1 73 ? -23.005 -5.763 -8.942 1.00 71.69 73 ASN A O 1
ATOM 636 N N . CYS A 1 74 ? -24.075 -4.548 -7.383 1.00 67.50 74 CYS A N 1
ATOM 637 C CA . CYS A 1 74 ? -24.705 -5.677 -6.699 1.00 67.50 74 CYS A CA 1
ATOM 638 C C . CYS A 1 74 ? -26.180 -5.384 -6.372 1.00 67.50 74 CYS A C 1
ATOM 640 O O . CYS A 1 74 ? -26.538 -4.245 -6.091 1.00 67.50 74 CYS A O 1
ATOM 642 N N . GLU A 1 75 ? -27.031 -6.417 -6.335 1.00 61.12 75 GLU A N 1
ATOM 643 C CA . GLU A 1 75 ? -28.316 -6.315 -5.629 1.00 61.12 75 GLU A CA 1
ATOM 644 C C . GLU A 1 75 ? -28.024 -6.371 -4.126 1.00 61.12 75 GLU A C 1
ATOM 646 O O . GLU A 1 75 ? -27.499 -7.360 -3.607 1.00 61.12 75 GLU A O 1
ATOM 651 N N . VAL A 1 76 ? -28.288 -5.265 -3.437 1.00 59.38 76 VAL A N 1
ATOM 652 C CA . VAL A 1 76 ? -27.826 -5.047 -2.066 1.00 59.38 76 VAL A CA 1
ATOM 653 C C . VAL A 1 76 ? -28.915 -5.444 -1.078 1.00 59.38 76 VAL A C 1
ATOM 655 O O . VAL A 1 76 ? -29.961 -4.812 -1.016 1.00 59.38 76 VAL A O 1
ATOM 658 N N . THR A 1 77 ? -28.646 -6.467 -0.268 1.00 52.88 77 THR A N 1
ATOM 659 C CA . THR A 1 77 ? -29.434 -6.809 0.933 1.00 52.88 77 THR A CA 1
ATOM 660 C C . THR A 1 77 ? -28.709 -6.427 2.228 1.00 52.88 77 THR A C 1
ATOM 662 O O . THR A 1 77 ? -29.132 -6.819 3.310 1.00 52.88 77 THR A O 1
ATOM 665 N N . TYR A 1 78 ? -27.586 -5.708 2.131 1.00 61.88 78 TYR A N 1
ATOM 666 C CA . TYR A 1 78 ? -26.772 -5.292 3.270 1.00 61.88 78 TYR A CA 1
ATOM 667 C C . TYR A 1 78 ? -26.793 -3.787 3.438 1.00 61.88 78 TYR A C 1
ATOM 669 O O . TYR A 1 78 ? -26.323 -3.028 2.587 1.00 61.88 78 TYR A O 1
ATOM 677 N N . GLU A 1 79 ? -27.276 -3.365 4.591 1.00 67.94 79 GLU A N 1
ATOM 678 C CA . GLU A 1 79 ? -27.178 -1.986 5.013 1.00 67.94 79 GLU A CA 1
ATOM 679 C C . GLU A 1 79 ? -25.817 -1.773 5.681 1.00 67.94 79 GLU A C 1
ATOM 681 O O . GLU A 1 79 ? -25.556 -2.209 6.801 1.00 67.94 79 GLU A O 1
ATOM 686 N N . LEU A 1 80 ? -24.905 -1.098 4.972 1.00 75.62 80 LEU A N 1
ATOM 687 C CA . LEU A 1 80 ? -23.683 -0.586 5.587 1.00 75.62 80 LEU A CA 1
ATOM 688 C C . LEU A 1 80 ? -24.076 0.538 6.560 1.00 75.62 80 LEU A C 1
ATOM 690 O O . LEU A 1 80 ? -24.189 1.702 6.162 1.00 75.62 80 LEU A O 1
ATOM 694 N N .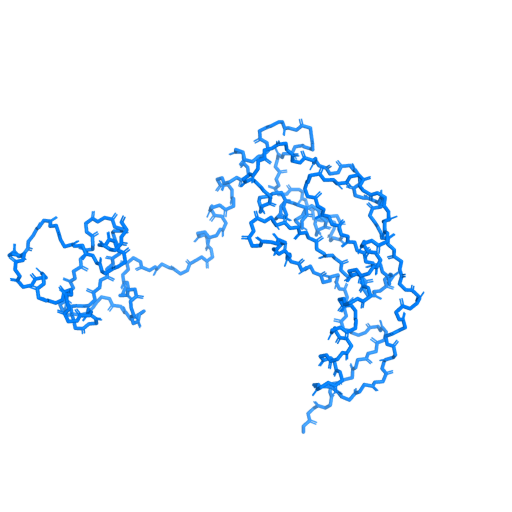 HIS A 1 81 ? -24.316 0.186 7.824 1.00 82.25 81 HIS A N 1
ATOM 695 C CA . HIS A 1 81 ? -24.612 1.134 8.899 1.00 82.25 81 HIS A CA 1
ATOM 696 C C . HIS A 1 81 ? -23.321 1.800 9.375 1.00 82.25 81 HIS A C 1
ATOM 698 O O . HIS A 1 81 ? -22.654 1.326 10.293 1.00 82.25 81 HIS A O 1
ATOM 704 N N . ILE A 1 82 ? -22.950 2.902 8.725 1.00 84.25 82 ILE A N 1
ATOM 705 C CA . ILE A 1 82 ? -21.701 3.635 8.986 1.00 84.25 82 ILE A CA 1
ATOM 706 C C . ILE A 1 82 ? -21.586 4.077 10.452 1.00 84.25 82 ILE A C 1
ATOM 708 O O . ILE A 1 82 ? -20.490 4.065 11.004 1.00 84.25 82 ILE A O 1
ATOM 712 N N . GLU A 1 83 ? -22.703 4.405 11.104 1.00 86.31 83 GLU A N 1
ATOM 713 C CA . GLU A 1 83 ? -22.717 4.860 12.502 1.00 86.31 83 GLU A CA 1
ATOM 714 C C . GLU A 1 83 ? -22.342 3.766 13.514 1.00 86.31 83 GLU A C 1
ATOM 716 O O . GLU A 1 83 ? -21.979 4.070 14.646 1.00 86.31 83 GLU A O 1
ATOM 721 N N . GLU A 1 84 ? -22.375 2.495 13.112 1.00 88.88 84 GLU A N 1
ATOM 722 C CA . GLU A 1 84 ? -21.939 1.375 13.951 1.00 88.88 84 GLU A CA 1
ATOM 723 C C . GLU A 1 84 ? -20.439 1.069 13.799 1.00 88.88 84 GLU A C 1
ATOM 725 O O . GLU A 1 84 ? -19.910 0.193 14.487 1.00 88.88 84 GLU A O 1
ATOM 730 N N . TRP A 1 85 ? -19.738 1.763 12.895 1.00 91.62 85 TRP A N 1
ATOM 731 C CA . TRP A 1 85 ? -18.299 1.599 12.727 1.00 91.62 85 TRP A CA 1
ATOM 732 C C . TRP A 1 85 ? -17.517 2.397 13.764 1.00 91.62 85 TRP A C 1
ATOM 734 O O . TRP A 1 85 ? -17.833 3.544 14.082 1.00 91.62 85 TRP A O 1
ATOM 744 N N . LYS A 1 86 ? -16.433 1.800 14.260 1.00 92.94 86 LYS A N 1
ATOM 745 C CA . LYS A 1 86 ? -15.560 2.404 15.274 1.00 92.94 86 LYS A CA 1
ATOM 746 C C . LYS A 1 86 ? -14.101 2.434 14.833 1.00 92.94 86 LYS A C 1
ATOM 748 O O . LYS A 1 86 ? -13.652 1.616 14.030 1.00 92.94 86 LYS A O 1
ATOM 753 N N . ILE A 1 87 ? -13.335 3.351 15.420 1.00 92.62 87 ILE A N 1
ATOM 754 C CA . ILE A 1 87 ? -11.894 3.462 15.177 1.00 92.62 87 ILE A CA 1
ATOM 755 C C . ILE A 1 87 ? -11.126 2.419 16.000 1.00 92.62 87 ILE A C 1
ATOM 757 O O . ILE A 1 87 ? -11.205 2.396 17.229 1.00 92.62 87 ILE A O 1
ATOM 761 N N . GLY A 1 88 ? -10.345 1.579 15.320 1.00 90.19 88 GLY A N 1
ATOM 762 C CA . GLY A 1 88 ? -9.636 0.433 15.894 1.00 90.19 88 GLY A CA 1
ATOM 763 C C . GLY A 1 88 ? -8.137 0.632 16.158 1.00 90.19 88 GLY A C 1
ATOM 764 O O . GLY A 1 88 ? -7.460 -0.344 16.466 1.00 90.19 88 GLY A O 1
ATOM 765 N N . ASN A 1 89 ? -7.587 1.847 16.040 1.00 82.81 89 ASN A N 1
ATOM 766 C CA . ASN A 1 89 ? -6.131 2.097 16.063 1.00 82.81 89 ASN A CA 1
ATOM 767 C C . ASN A 1 89 ? -5.400 1.617 17.331 1.00 82.81 89 ASN A C 1
ATOM 769 O O . ASN A 1 89 ? -4.234 1.235 17.261 1.00 82.81 89 ASN A O 1
ATOM 773 N N . LYS A 1 90 ? -6.076 1.600 18.489 1.00 83.75 90 LYS A N 1
ATOM 774 C CA . LYS A 1 90 ? -5.450 1.335 19.799 1.00 83.75 90 LYS A CA 1
ATOM 775 C C . LYS A 1 90 ? -4.713 -0.006 19.888 1.00 83.75 90 LYS A C 1
ATOM 777 O O . LYS A 1 90 ? -3.775 -0.119 20.666 1.00 83.75 90 LYS A O 1
ATOM 782 N N . LYS A 1 91 ? -5.111 -1.015 19.106 1.00 86.38 91 LYS A N 1
ATOM 783 C CA . LYS A 1 91 ? -4.478 -2.346 19.128 1.00 86.38 91 LYS A CA 1
ATOM 784 C C . LYS A 1 91 ? -3.132 -2.408 18.393 1.00 86.38 91 LYS A C 1
ATOM 786 O O . LYS A 1 91 ? -2.417 -3.395 18.529 1.00 86.38 91 LYS A O 1
ATOM 791 N N . TYR A 1 92 ? -2.765 -1.362 17.653 1.00 88.81 92 TYR A N 1
ATOM 792 C CA . TYR A 1 92 ? -1.561 -1.325 16.814 1.00 88.81 92 TYR A CA 1
ATOM 793 C C . TYR A 1 92 ? -0.509 -0.309 17.274 1.00 88.81 92 TYR A C 1
ATOM 795 O O . TYR A 1 92 ? 0.463 -0.072 16.567 1.00 88.81 92 TYR A O 1
ATOM 803 N N . THR A 1 93 ? -0.652 0.240 18.481 1.00 85.12 93 THR A N 1
ATOM 804 C CA . THR A 1 93 ? 0.298 1.195 19.088 1.00 85.12 93 THR A CA 1
ATOM 805 C C . THR A 1 93 ? 1.696 0.615 19.318 1.00 85.12 93 THR A C 1
ATOM 807 O O . THR A 1 93 ? 2.664 1.346 19.487 1.00 85.12 93 THR A O 1
ATOM 810 N N . HIS A 1 94 ? 1.823 -0.711 19.315 1.00 85.62 94 HIS A N 1
ATOM 811 C CA . HIS A 1 94 ? 3.100 -1.401 19.449 1.00 85.62 94 HIS A CA 1
ATOM 812 C C . HIS A 1 94 ? 3.936 -1.387 18.157 1.00 85.62 94 HIS A C 1
ATOM 814 O O . HIS A 1 94 ? 5.111 -1.753 18.210 1.00 85.62 94 HIS A O 1
ATOM 820 N N . LEU A 1 95 ? 3.355 -1.029 17.003 1.00 89.56 95 LEU A N 1
ATOM 821 C CA . LEU A 1 95 ? 4.069 -0.978 15.726 1.00 89.56 95 LEU A CA 1
ATOM 822 C C . LEU A 1 95 ? 5.076 0.194 15.701 1.00 89.56 95 LEU A C 1
ATOM 824 O O . LEU A 1 95 ? 4.837 1.237 16.311 1.00 89.56 95 LEU A O 1
ATOM 828 N N . PRO A 1 96 ? 6.216 0.049 15.002 1.00 90.25 96 PRO A N 1
ATOM 829 C CA . PRO A 1 96 ? 7.268 1.060 14.993 1.00 90.25 96 PRO A CA 1
ATOM 830 C C . PRO A 1 96 ? 6.828 2.308 14.236 1.00 90.25 96 PRO A C 1
ATOM 832 O O . PRO A 1 96 ? 6.353 2.190 13.111 1.00 90.25 96 PRO A O 1
ATOM 835 N N . ALA A 1 97 ? 7.061 3.494 14.798 1.00 90.06 97 ALA A N 1
ATOM 836 C CA . ALA A 1 97 ? 6.881 4.752 14.079 1.00 90.06 97 ALA A CA 1
ATOM 837 C C . ALA A 1 97 ? 8.100 5.078 13.197 1.00 90.06 97 ALA A C 1
ATOM 839 O O . ALA A 1 97 ? 9.253 4.873 13.589 1.00 90.06 97 ALA A O 1
ATOM 840 N N . GLN A 1 98 ? 7.834 5.617 12.014 1.00 90.50 98 GLN A N 1
ATOM 841 C CA . GLN A 1 98 ? 8.821 6.162 11.094 1.00 90.50 98 GLN A CA 1
ATOM 842 C C . GLN A 1 98 ? 9.383 7.487 11.616 1.00 90.50 98 GLN A C 1
ATOM 844 O O . GLN A 1 98 ? 8.672 8.294 12.215 1.00 90.50 98 GLN A O 1
ATOM 849 N N . ARG A 1 99 ? 10.675 7.720 11.355 1.00 89.62 99 ARG A N 1
ATOM 850 C CA . ARG A 1 99 ? 11.377 8.966 11.715 1.00 89.62 99 ARG A CA 1
ATOM 851 C C . ARG A 1 99 ? 11.929 9.738 10.516 1.00 89.62 99 ARG A C 1
ATOM 853 O O . ARG A 1 99 ? 12.177 10.931 10.632 1.00 89.62 99 ARG A O 1
ATOM 860 N N . ASP A 1 100 ? 12.143 9.071 9.387 1.00 90.69 100 ASP A N 1
ATOM 861 C CA . ASP A 1 100 ? 12.581 9.692 8.132 1.00 90.69 100 ASP A CA 1
ATOM 862 C C . ASP A 1 100 ? 11.389 10.088 7.243 1.00 90.69 100 ASP A C 1
ATOM 864 O O . ASP A 1 100 ? 10.250 9.799 7.577 1.00 90.69 100 ASP A O 1
ATOM 868 N N . THR A 1 101 ? 11.621 10.713 6.089 1.00 89.31 101 THR A N 1
ATOM 869 C CA . THR A 1 101 ? 10.552 11.186 5.186 1.00 89.31 101 THR A CA 1
ATOM 870 C C . THR A 1 101 ? 10.289 10.301 3.966 1.00 89.31 101 THR A C 1
ATOM 872 O O . THR A 1 101 ? 9.428 10.630 3.157 1.00 89.31 101 THR A O 1
ATOM 875 N N . TYR A 1 102 ? 11.002 9.184 3.802 1.00 91.81 102 TYR A N 1
ATOM 876 C CA . TYR A 1 102 ? 11.054 8.445 2.530 1.00 91.81 102 TYR A CA 1
ATOM 877 C C . TYR A 1 102 ? 10.774 6.939 2.657 1.00 91.81 102 TYR A C 1
ATOM 879 O O . TYR A 1 102 ? 10.731 6.227 1.649 1.00 91.81 102 TYR A O 1
ATOM 887 N N . ASN A 1 103 ? 10.575 6.427 3.872 1.00 93.75 103 ASN A N 1
ATOM 888 C CA . ASN A 1 103 ? 10.305 5.016 4.128 1.00 93.75 103 ASN A CA 1
ATOM 889 C C . ASN A 1 103 ? 8.823 4.679 4.377 1.00 93.75 103 ASN A C 1
ATOM 891 O O . ASN A 1 103 ? 8.517 3.514 4.623 1.00 93.75 103 ASN A O 1
ATOM 895 N N . CYS A 1 104 ? 7.886 5.623 4.248 1.00 93.81 104 CYS A N 1
ATOM 896 C CA . CYS A 1 104 ? 6.460 5.417 4.572 1.00 93.81 104 CYS A CA 1
ATOM 897 C C . CYS A 1 104 ? 5.815 4.236 3.837 1.00 93.81 104 CYS A C 1
ATOM 899 O O . CYS A 1 104 ? 5.029 3.487 4.421 1.00 93.81 104 CYS A O 1
ATOM 901 N N . GLY A 1 105 ? 6.224 3.985 2.590 1.00 94.62 105 GLY A N 1
ATOM 902 C CA . GLY A 1 105 ? 5.800 2.800 1.842 1.00 94.62 105 GLY A CA 1
ATOM 903 C C . GLY A 1 105 ? 6.312 1.482 2.441 1.00 94.62 105 GLY A C 1
ATOM 904 O O . GLY A 1 105 ? 5.563 0.512 2.518 1.00 94.62 105 GLY A O 1
ATOM 905 N N . VAL A 1 106 ? 7.561 1.449 2.920 1.00 94.38 106 VAL A N 1
ATOM 906 C CA . VAL A 1 106 ? 8.156 0.261 3.562 1.00 94.38 106 VAL A CA 1
ATOM 907 C C . VAL A 1 106 ? 7.447 -0.038 4.882 1.00 94.38 106 VAL A C 1
ATOM 909 O O . VAL A 1 106 ? 7.062 -1.182 5.119 1.00 94.38 106 VAL A O 1
ATOM 912 N N . TYR A 1 107 ? 7.198 0.989 5.700 1.00 94.06 107 TYR A N 1
ATOM 913 C CA . TYR A 1 107 ? 6.425 0.858 6.939 1.00 94.06 107 TYR A CA 1
ATOM 914 C C . TYR A 1 107 ? 4.989 0.390 6.676 1.00 94.06 107 TYR A C 1
ATOM 916 O O . TYR A 1 107 ? 4.514 -0.522 7.345 1.00 94.06 107 TYR A O 1
ATOM 924 N N . THR A 1 108 ? 4.318 0.935 5.658 1.00 95.06 108 THR A N 1
ATOM 925 C CA . THR A 1 108 ? 2.962 0.515 5.263 1.00 95.06 108 THR A CA 1
ATOM 926 C C . THR A 1 108 ? 2.899 -0.975 4.908 1.00 95.06 108 THR A C 1
ATOM 928 O O . THR A 1 108 ? 2.018 -1.689 5.392 1.00 95.06 108 THR A O 1
ATOM 931 N N . ILE A 1 109 ? 3.857 -1.474 4.118 1.00 94.88 109 ILE A N 1
ATOM 932 C CA . ILE A 1 109 ? 3.949 -2.903 3.774 1.00 94.88 109 ILE A CA 1
ATOM 933 C C . ILE A 1 109 ? 4.235 -3.743 5.024 1.00 94.88 109 ILE A C 1
ATOM 935 O O . ILE A 1 109 ? 3.599 -4.778 5.235 1.00 94.88 109 ILE A O 1
ATOM 939 N N . TYR A 1 110 ? 5.158 -3.285 5.874 1.00 93.00 110 TYR A N 1
ATOM 940 C CA . TYR A 1 110 ? 5.488 -3.950 7.131 1.00 93.00 110 TYR A CA 1
ATOM 941 C C . TYR A 1 110 ? 4.266 -4.095 8.044 1.00 93.00 110 TYR A C 1
ATOM 943 O O . TYR A 1 110 ? 3.984 -5.196 8.518 1.00 93.00 110 TYR A O 1
ATOM 951 N N . TYR A 1 111 ? 3.497 -3.019 8.246 1.00 93.56 111 TYR A N 1
ATOM 952 C CA . TYR A 1 111 ? 2.277 -3.046 9.055 1.00 93.56 111 TYR A CA 1
ATOM 953 C C . TYR A 1 111 ? 1.253 -4.021 8.487 1.00 93.56 111 TYR A C 1
ATOM 955 O O . TYR A 1 111 ? 0.743 -4.863 9.225 1.00 93.56 111 TYR A O 1
ATOM 963 N N . ALA A 1 112 ? 0.984 -3.956 7.179 1.00 94.50 112 ALA A N 1
ATOM 964 C CA . ALA A 1 112 ? 0.054 -4.873 6.530 1.00 94.50 112 ALA A CA 1
ATOM 965 C C . ALA A 1 112 ? 0.462 -6.332 6.777 1.00 94.50 112 ALA A C 1
ATOM 967 O O . ALA A 1 112 ? -0.366 -7.145 7.191 1.00 94.50 112 ALA A O 1
ATOM 968 N N . ARG A 1 113 ? 1.751 -6.654 6.609 1.00 92.19 113 ARG A N 1
ATOM 969 C CA . ARG A 1 113 ? 2.257 -8.009 6.827 1.00 92.19 113 ARG A CA 1
ATOM 970 C C . ARG A 1 113 ? 2.128 -8.457 8.282 1.00 92.19 113 ARG A C 1
ATOM 972 O O . ARG A 1 113 ? 1.571 -9.525 8.509 1.00 92.19 113 ARG A O 1
ATOM 979 N N . LYS A 1 114 ? 2.564 -7.651 9.256 1.00 90.88 114 LYS A N 1
ATOM 980 C CA . LYS A 1 114 ? 2.468 -7.993 10.691 1.00 90.88 114 LYS A CA 1
ATOM 981 C C . LYS A 1 114 ? 1.035 -8.245 11.142 1.00 90.88 114 LYS A C 1
ATOM 983 O O . LYS A 1 114 ? 0.768 -9.143 11.942 1.00 90.88 114 LYS A O 1
ATOM 988 N N . ILE A 1 115 ? 0.098 -7.476 10.600 1.00 91.88 115 ILE A N 1
ATOM 989 C CA . ILE A 1 115 ? -1.321 -7.636 10.905 1.00 91.88 115 ILE A CA 1
ATOM 990 C C . ILE A 1 115 ? -1.859 -8.914 10.261 1.00 91.88 115 ILE A C 1
ATOM 992 O O . ILE A 1 115 ? -2.546 -9.676 10.933 1.00 91.88 115 ILE A O 1
ATOM 996 N N . ILE A 1 116 ? -1.511 -9.199 9.003 1.00 91.38 116 ILE A N 1
ATOM 997 C CA . ILE A 1 116 ? -1.879 -10.460 8.340 1.00 91.38 116 ILE A CA 1
ATOM 998 C C . ILE A 1 116 ? -1.316 -11.666 9.099 1.00 91.38 116 ILE A C 1
ATOM 1000 O O . ILE A 1 116 ? -2.046 -12.635 9.303 1.00 91.38 116 ILE A O 1
ATOM 1004 N N . GLU A 1 117 ? -0.057 -11.604 9.536 1.00 90.94 117 GLU A N 1
ATOM 1005 C CA . GLU A 1 117 ? 0.581 -12.657 10.332 1.00 90.94 117 GLU A CA 1
ATOM 1006 C C . GLU A 1 117 ? -0.184 -12.910 11.627 1.00 90.94 117 GLU A C 1
ATOM 1008 O O . GLU A 1 117 ? -0.536 -14.047 11.923 1.00 90.94 117 GLU A O 1
ATOM 1013 N N . THR A 1 118 ? -0.535 -11.839 12.340 1.00 88.81 118 THR A N 1
ATOM 1014 C CA . THR A 1 118 ? -1.309 -11.922 13.583 1.00 88.81 118 THR A CA 1
ATOM 1015 C C . THR A 1 118 ? -2.705 -12.507 13.344 1.00 88.81 118 THR A C 1
ATOM 1017 O O . THR A 1 118 ? -3.122 -13.418 14.055 1.00 88.81 118 THR A O 1
ATOM 1020 N N . LEU A 1 119 ? -3.427 -12.020 12.328 1.00 87.38 119 LEU A N 1
ATOM 1021 C CA . LEU A 1 119 ? -4.797 -12.451 12.017 1.00 87.38 119 LEU A CA 1
ATOM 1022 C C . LEU A 1 119 ? -4.880 -13.910 11.557 1.00 87.38 119 LEU A C 1
ATOM 1024 O O . LEU A 1 119 ? -5.892 -14.564 11.792 1.00 87.38 119 LEU A O 1
ATOM 1028 N N . LYS A 1 120 ? -3.844 -14.401 10.873 1.00 88.31 120 LYS A N 1
ATOM 1029 C CA . LYS A 1 120 ? -3.785 -15.765 10.329 1.00 88.31 120 LYS A CA 1
ATOM 1030 C C . LYS A 1 120 ? -2.923 -16.714 11.165 1.00 88.31 120 LYS A C 1
ATOM 1032 O O . LYS A 1 120 ? -2.696 -17.838 10.729 1.00 88.31 120 LYS A O 1
ATOM 1037 N N . SER A 1 121 ? -2.422 -16.262 12.316 1.00 89.19 121 SER A N 1
ATOM 1038 C CA . SER A 1 121 ? -1.481 -17.011 13.161 1.00 89.19 121 SER A CA 1
ATOM 1039 C C . SER A 1 121 ? -0.278 -17.561 12.377 1.00 89.19 121 SER A C 1
ATOM 1041 O O . SER A 1 121 ? 0.156 -18.690 12.594 1.00 89.19 121 SER A O 1
ATOM 1043 N N . LEU A 1 122 ? 0.241 -16.772 11.432 1.00 89.00 122 LEU A N 1
ATOM 1044 C CA . LEU A 1 122 ? 1.406 -17.141 10.629 1.00 89.00 122 LEU A CA 1
ATOM 1045 C C . LEU A 1 122 ? 2.698 -16.799 11.377 1.00 89.00 122 LEU A C 1
ATOM 1047 O O . LEU A 1 122 ? 2.724 -15.828 12.140 1.00 89.00 122 LEU A O 1
ATOM 1051 N N . PRO A 1 123 ? 3.788 -17.546 11.132 1.00 87.94 123 PRO A N 1
ATOM 1052 C CA . PRO A 1 123 ? 5.096 -17.167 11.637 1.00 87.94 123 PRO A CA 1
ATOM 1053 C C . PRO A 1 123 ? 5.516 -15.802 11.084 1.00 87.94 123 PRO A C 1
ATOM 1055 O O . PRO A 1 123 ? 5.156 -15.419 9.966 1.00 87.94 123 PRO A O 1
ATOM 1058 N N . SER A 1 124 ? 6.306 -15.088 11.882 1.00 85.44 124 SER A N 1
ATOM 1059 C CA . SER A 1 124 ? 6.898 -13.818 11.477 1.00 85.44 124 SER A CA 1
ATOM 1060 C C . SER A 1 124 ? 7.858 -14.037 10.312 1.00 85.44 124 SER A C 1
ATOM 1062 O O . SER A 1 124 ? 8.872 -14.706 10.470 1.00 85.44 124 SER A O 1
ATOM 1064 N N . GLU A 1 125 ? 7.567 -13.438 9.163 1.00 80.38 125 GLU A N 1
ATOM 1065 C CA . GLU A 1 125 ? 8.417 -13.507 7.970 1.00 80.38 125 GLU A CA 1
ATOM 1066 C C . GLU A 1 125 ? 9.583 -12.517 8.030 1.00 80.38 125 GLU A C 1
ATOM 1068 O O . GLU A 1 125 ? 10.624 -12.716 7.411 1.00 80.38 125 GLU A O 1
ATOM 1073 N N . PHE A 1 126 ? 9.413 -11.441 8.795 1.00 79.50 126 PHE A N 1
ATOM 1074 C CA . PHE A 1 126 ? 10.456 -10.452 9.013 1.00 79.50 126 PHE A CA 1
ATOM 1075 C C . PHE A 1 126 ? 11.114 -10.680 10.370 1.00 79.50 126 PHE A C 1
ATOM 1077 O O . PHE A 1 126 ? 10.471 -10.482 11.405 1.00 79.50 126 PHE A O 1
ATOM 1084 N N . GLU A 1 127 ? 12.405 -11.009 10.371 1.00 73.81 127 GLU A N 1
ATOM 1085 C CA . GLU A 1 127 ? 13.273 -11.037 11.561 1.00 73.81 127 GLU A CA 1
ATOM 1086 C C . GLU A 1 127 ? 13.634 -9.616 12.031 1.00 73.81 127 GLU A C 1
ATOM 1088 O O . GLU A 1 127 ? 14.790 -9.264 12.263 1.00 73.81 127 GLU A O 1
ATOM 1093 N N . VAL A 1 128 ? 12.629 -8.747 12.116 1.00 76.19 128 VAL A N 1
ATOM 1094 C CA . VAL A 1 128 ? 12.799 -7.357 12.524 1.00 76.19 128 VAL A CA 1
ATOM 1095 C C . VAL A 1 128 ? 11.844 -7.054 13.661 1.00 76.19 128 VAL A C 1
ATOM 1097 O O . VAL A 1 128 ? 10.621 -7.174 13.518 1.00 76.19 128 VAL A O 1
ATOM 1100 N N . THR A 1 129 ? 12.415 -6.648 14.791 1.00 76.31 129 THR A N 1
ATOM 1101 C CA . THR A 1 129 ? 11.659 -6.198 15.955 1.00 76.31 129 THR A CA 1
ATOM 1102 C C . THR A 1 129 ? 11.163 -4.770 15.745 1.00 76.31 129 THR A C 1
ATOM 1104 O O . THR A 1 129 ? 11.790 -3.963 15.059 1.00 76.31 129 THR A O 1
ATOM 1107 N N . ASN A 1 130 ? 10.059 -4.413 16.403 1.00 72.38 130 ASN A N 1
ATOM 1108 C CA . ASN A 1 130 ? 9.513 -3.049 16.365 1.00 72.38 130 ASN A CA 1
ATOM 1109 C C . ASN A 1 130 ? 10.462 -2.000 16.987 1.00 72.38 130 ASN A C 1
ATOM 1111 O O . ASN A 1 130 ? 10.215 -0.804 16.894 1.00 72.38 130 ASN A O 1
ATOM 1115 N N . SER A 1 131 ? 11.536 -2.427 17.649 1.00 74.12 131 SER A N 1
ATOM 1116 C CA . SER A 1 131 ? 12.560 -1.552 18.223 1.00 74.12 131 SER A CA 1
ATOM 1117 C C . SER A 1 131 ? 13.770 -1.342 17.311 1.00 74.12 131 SER A C 1
ATOM 1119 O O . SER A 1 131 ? 14.645 -0.554 17.663 1.00 74.12 131 SER A O 1
ATOM 1121 N N . ASP A 1 132 ? 13.849 -2.028 16.166 1.00 79.75 132 ASP A N 1
ATOM 1122 C CA . ASP A 1 132 ? 15.024 -1.975 15.300 1.00 79.75 132 ASP A CA 1
ATOM 1123 C C . ASP A 1 132 ? 15.105 -0.631 14.548 1.00 79.75 132 ASP A C 1
ATOM 1125 O O . ASP A 1 132 ? 14.269 -0.355 13.679 1.00 79.75 132 ASP A O 1
ATOM 1129 N N . PRO A 1 133 ? 16.121 0.213 14.819 1.00 75.88 133 PRO A N 1
ATOM 1130 C CA . PRO A 1 133 ? 16.274 1.497 14.137 1.00 75.88 133 PRO A CA 1
ATOM 1131 C C . PRO A 1 133 ? 16.592 1.347 12.642 1.00 75.88 133 PRO A C 1
ATOM 1133 O O . PRO A 1 133 ? 16.435 2.302 11.887 1.00 75.88 133 PRO A O 1
ATOM 1136 N N . LYS A 1 134 ? 17.024 0.159 12.204 1.00 85.38 134 LYS A N 1
ATOM 1137 C CA . LYS A 1 134 ? 17.397 -0.172 10.823 1.00 85.38 134 LYS A CA 1
ATOM 1138 C C . LYS A 1 134 ? 16.354 -1.040 10.127 1.00 85.38 134 LYS A C 1
ATOM 1140 O O . LYS A 1 134 ? 16.656 -1.696 9.129 1.00 85.38 134 LYS A O 1
ATOM 1145 N N . ILE A 1 135 ? 15.113 -1.018 10.612 1.00 87.56 135 ILE A N 1
ATOM 1146 C CA . ILE A 1 135 ? 14.001 -1.787 10.047 1.00 87.56 135 ILE A CA 1
ATOM 1147 C C . ILE A 1 135 ? 13.917 -1.679 8.522 1.00 87.56 135 ILE A C 1
ATOM 1149 O O . ILE A 1 135 ? 13.834 -2.692 7.835 1.00 87.56 135 ILE A O 1
ATOM 1153 N N . CYS A 1 136 ? 14.034 -0.475 7.964 1.00 90.00 136 CYS A N 1
ATOM 1154 C CA . CYS A 1 136 ? 13.922 -0.282 6.521 1.00 90.00 136 CYS A CA 1
ATOM 1155 C C . CYS A 1 136 ? 15.137 -0.793 5.737 1.00 90.00 136 CYS A C 1
ATOM 1157 O O . CYS A 1 136 ? 14.961 -1.297 4.628 1.00 90.00 136 CYS A O 1
ATOM 1159 N N . GLU A 1 137 ? 16.345 -0.705 6.299 1.00 90.44 137 GLU A N 1
ATOM 1160 C CA . GLU A 1 137 ? 17.562 -1.256 5.683 1.00 90.44 137 GLU A CA 1
ATOM 1161 C C . GLU A 1 137 ? 17.475 -2.782 5.568 1.00 90.44 137 GLU A C 1
ATOM 1163 O O . GLU A 1 137 ? 17.906 -3.345 4.566 1.00 90.44 137 GLU A O 1
ATOM 1168 N N . LYS A 1 138 ? 16.858 -3.441 6.557 1.00 89.94 138 LYS A N 1
ATOM 1169 C CA . LYS A 1 138 ? 16.655 -4.896 6.569 1.00 89.94 138 LYS A CA 1
ATOM 1170 C C . LYS A 1 138 ? 15.474 -5.345 5.712 1.00 89.94 138 LYS A C 1
ATOM 1172 O O . LYS A 1 138 ? 15.560 -6.361 5.032 1.00 89.94 138 LYS A O 1
ATOM 1177 N N . LEU A 1 139 ? 14.373 -4.592 5.718 1.00 91.25 139 LEU A N 1
ATOM 1178 C CA . LEU A 1 139 ? 13.167 -4.961 4.972 1.00 91.25 139 LEU A CA 1
ATOM 1179 C C . LEU A 1 139 ? 13.318 -4.772 3.465 1.00 91.25 139 LEU A C 1
ATOM 1181 O O . LEU A 1 139 ? 12.800 -5.581 2.704 1.00 91.25 139 LEU A O 1
ATOM 1185 N N . ARG A 1 140 ? 13.997 -3.714 3.005 1.00 92.50 140 ARG A N 1
ATOM 1186 C CA . ARG A 1 140 ? 14.084 -3.402 1.568 1.00 92.50 140 ARG A CA 1
ATOM 1187 C C . ARG A 1 140 ? 14.662 -4.555 0.730 1.00 92.50 140 ARG A C 1
ATOM 1189 O O . ARG A 1 140 ? 14.026 -4.878 -0.271 1.00 92.50 140 ARG A O 1
ATOM 1196 N N . PRO A 1 141 ? 15.785 -5.198 1.105 1.00 91.88 141 PRO A N 1
ATOM 1197 C CA . PRO A 1 141 ? 16.299 -6.361 0.382 1.00 91.88 141 PRO A CA 1
ATOM 1198 C C . PRO A 1 141 ? 15.284 -7.505 0.295 1.00 91.88 141 PRO A C 1
ATOM 1200 O O . PRO A 1 141 ? 15.040 -8.005 -0.798 1.00 91.88 141 PRO A O 1
ATOM 1203 N N . ILE A 1 142 ? 14.621 -7.833 1.410 1.00 91.00 142 ILE A N 1
ATOM 1204 C CA . ILE A 1 142 ? 13.606 -8.897 1.477 1.00 91.00 142 ILE A CA 1
ATOM 1205 C C . ILE A 1 142 ? 12.421 -8.570 0.559 1.00 91.00 142 ILE A C 1
ATOM 1207 O O . ILE A 1 142 ? 11.936 -9.422 -0.179 1.00 91.00 142 ILE A O 1
ATOM 1211 N N . LEU A 1 143 ? 11.943 -7.321 0.577 1.00 91.69 143 LEU A N 1
ATOM 1212 C CA . LEU A 1 143 ? 10.840 -6.887 -0.282 1.00 91.69 143 LEU A CA 1
ATOM 1213 C C . LEU A 1 143 ? 11.218 -6.940 -1.765 1.00 91.69 143 LEU A C 1
ATOM 1215 O O . LEU A 1 143 ? 10.396 -7.345 -2.582 1.00 91.69 143 LEU A O 1
ATOM 1219 N N . ILE A 1 144 ? 12.445 -6.545 -2.115 1.00 92.00 144 ILE A N 1
ATOM 1220 C CA . ILE A 1 144 ? 12.951 -6.636 -3.489 1.00 92.00 144 ILE A CA 1
ATOM 1221 C C . ILE A 1 144 ? 12.988 -8.096 -3.936 1.00 92.00 144 ILE A C 1
ATOM 1223 O O . ILE A 1 144 ? 12.463 -8.407 -5.001 1.00 92.00 144 ILE A O 1
ATOM 1227 N N . GLU A 1 145 ? 13.561 -8.983 -3.124 1.00 91.19 145 GLU A N 1
ATOM 1228 C CA . GLU A 1 145 ? 13.635 -10.415 -3.413 1.00 91.19 145 GLU A CA 1
ATOM 1229 C C . GLU A 1 145 ? 12.242 -11.005 -3.650 1.00 91.19 145 GLU A C 1
ATOM 1231 O O . GLU A 1 145 ? 11.992 -11.562 -4.714 1.00 91.19 145 GLU A O 1
ATOM 1236 N N . LYS A 1 146 ? 11.288 -10.748 -2.748 1.00 89.81 146 LYS A N 1
ATOM 1237 C CA . LYS A 1 146 ? 9.899 -11.216 -2.882 1.00 89.81 146 LYS A CA 1
ATOM 1238 C C . LYS A 1 146 ? 9.197 -10.717 -4.131 1.00 89.81 146 LYS A C 1
ATOM 1240 O O . LYS A 1 146 ? 8.438 -11.453 -4.753 1.00 89.81 146 LYS A O 1
ATOM 1245 N N . VAL A 1 147 ? 9.413 -9.454 -4.496 1.00 91.06 147 VAL A N 1
ATOM 1246 C CA . VAL A 1 147 ? 8.863 -8.917 -5.743 1.00 91.06 147 VAL A CA 1
ATOM 1247 C C . VAL A 1 147 ? 9.480 -9.645 -6.931 1.00 91.06 147 VAL A C 1
ATOM 1249 O O . VAL A 1 147 ? 8.751 -10.013 -7.847 1.00 91.06 147 VAL A O 1
ATOM 1252 N N . LEU A 1 148 ? 10.792 -9.883 -6.921 1.00 88.94 148 LEU A N 1
ATOM 1253 C CA . LEU A 1 148 ? 11.491 -10.573 -8.004 1.00 88.94 148 LEU A CA 1
ATOM 1254 C C . LEU A 1 148 ? 11.085 -12.049 -8.131 1.00 88.94 148 LEU A C 1
ATOM 1256 O O . LEU A 1 148 ? 10.948 -12.513 -9.259 1.00 88.94 148 LEU A O 1
ATOM 1260 N N . GLU A 1 149 ? 10.835 -12.754 -7.023 1.00 90.69 149 GLU A N 1
ATOM 1261 C CA . GLU A 1 149 ? 10.382 -14.158 -7.000 1.00 90.69 149 GLU A CA 1
ATOM 1262 C C . GLU A 1 149 ? 9.092 -14.382 -7.798 1.00 90.69 149 GLU A C 1
ATOM 1264 O O . GLU A 1 149 ? 8.931 -15.413 -8.450 1.00 90.69 149 GLU A O 1
ATOM 1269 N N . VAL A 1 150 ? 8.174 -13.414 -7.752 1.00 88.62 150 VAL A N 1
ATOM 1270 C CA . VAL A 1 150 ? 6.871 -13.493 -8.435 1.00 88.62 150 VAL A CA 1
ATOM 1271 C C . VAL A 1 150 ? 6.814 -12.666 -9.718 1.00 88.62 150 VAL A C 1
ATOM 1273 O O . VAL A 1 150 ? 5.794 -12.667 -10.406 1.00 88.62 150 VAL A O 1
ATOM 1276 N N . SER A 1 151 ? 7.879 -11.928 -10.037 1.00 86.94 151 SER A N 1
ATOM 1277 C CA . SER A 1 151 ? 7.922 -11.082 -11.226 1.00 86.94 151 SER A CA 1
ATOM 1278 C C . SER A 1 151 ? 8.229 -11.900 -12.470 1.00 86.94 151 SER A C 1
ATOM 1280 O O . SER A 1 151 ? 9.158 -12.707 -12.504 1.00 86.94 151 SER A O 1
ATOM 1282 N N . ASP A 1 152 ? 7.512 -11.608 -13.551 1.00 83.69 152 ASP A N 1
ATOM 1283 C CA . ASP A 1 152 ? 7.866 -12.135 -14.859 1.00 83.69 152 ASP A CA 1
ATOM 1284 C C . ASP A 1 152 ? 9.262 -11.660 -15.278 1.00 83.69 152 ASP A C 1
ATOM 1286 O O . ASP A 1 152 ? 9.586 -10.467 -15.251 1.00 83.69 152 ASP A O 1
ATOM 1290 N N . SER A 1 153 ? 10.081 -12.593 -15.766 1.00 82.75 153 SER A N 1
ATOM 1291 C CA . SER A 1 153 ? 11.345 -12.229 -16.398 1.00 82.75 153 SER A CA 1
ATOM 1292 C C . SER A 1 153 ? 11.080 -11.468 -17.699 1.00 82.75 153 SER A C 1
ATOM 1294 O O . SER A 1 153 ? 10.657 -12.025 -18.719 1.00 82.75 153 SER A O 1
ATOM 1296 N N . ILE A 1 154 ? 11.385 -10.172 -17.674 1.00 84.56 154 ILE A N 1
ATOM 1297 C CA . ILE A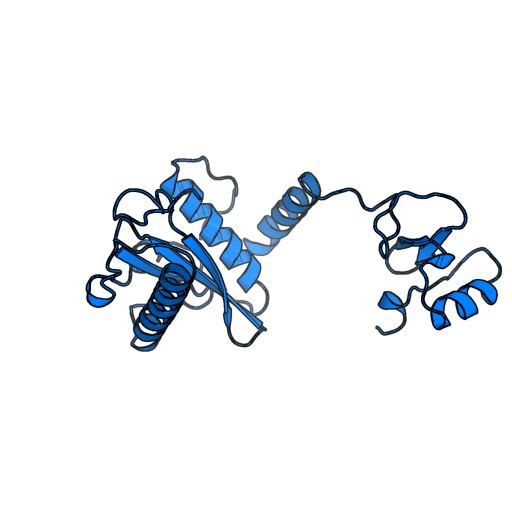 1 154 ? 11.375 -9.299 -18.854 1.00 84.56 154 ILE A CA 1
ATOM 1298 C C . ILE A 1 154 ? 12.712 -9.310 -19.608 1.00 84.56 154 ILE A C 1
ATOM 1300 O O . ILE A 1 154 ? 12.848 -8.622 -20.618 1.00 84.56 154 ILE A O 1
ATOM 1304 N N . ARG A 1 155 ? 13.699 -10.100 -19.151 1.00 83.69 155 ARG A N 1
ATOM 1305 C CA . ARG A 1 155 ? 15.063 -10.141 -19.713 1.00 83.69 155 ARG A CA 1
ATOM 1306 C C . ARG A 1 155 ? 15.065 -10.390 -21.218 1.00 83.69 155 ARG A C 1
ATOM 1308 O O . ARG A 1 155 ? 15.843 -9.771 -21.944 1.00 83.69 155 ARG A O 1
ATOM 1315 N N . ASP A 1 156 ? 14.178 -11.267 -21.677 1.00 86.75 156 ASP A N 1
ATOM 1316 C CA . ASP A 1 156 ? 14.080 -11.691 -23.074 1.00 86.75 156 ASP A CA 1
ATOM 1317 C C . ASP A 1 156 ? 12.801 -11.221 -23.755 1.00 86.75 156 ASP A C 1
ATOM 1319 O O . ASP A 1 156 ? 12.339 -11.835 -24.716 1.00 86.75 156 ASP A O 1
ATOM 1323 N N . ARG A 1 157 ? 12.234 -10.111 -23.273 1.00 91.44 157 ARG A N 1
ATOM 1324 C CA . ARG A 1 157 ? 11.037 -9.491 -23.837 1.00 91.44 157 ARG A CA 1
ATOM 1325 C C . ARG A 1 157 ? 11.316 -8.054 -24.253 1.00 91.44 157 ARG A C 1
ATOM 1327 O O . ARG A 1 157 ? 12.109 -7.350 -23.633 1.00 91.44 157 ARG A O 1
ATOM 1334 N N . CYS A 1 158 ? 10.652 -7.600 -25.310 1.00 92.31 158 CYS A N 1
ATOM 1335 C CA . CYS A 1 158 ? 10.623 -6.176 -25.609 1.00 92.31 158 CYS A CA 1
ATOM 1336 C C . CYS A 1 158 ? 9.759 -5.454 -24.573 1.00 92.31 158 CYS A C 1
ATOM 1338 O O . CYS A 1 158 ? 8.596 -5.797 -24.406 1.00 92.31 158 CYS A O 1
ATOM 1340 N N . ILE A 1 159 ? 10.279 -4.406 -23.931 1.00 91.06 159 ILE A N 1
ATOM 1341 C CA . ILE A 1 159 ? 9.520 -3.678 -22.897 1.00 91.06 159 ILE A CA 1
ATOM 1342 C C . ILE A 1 159 ? 8.281 -2.937 -23.438 1.00 91.06 159 ILE A C 1
ATOM 1344 O O . ILE A 1 159 ? 7.408 -2.563 -22.667 1.00 91.06 159 ILE A O 1
ATOM 1348 N N . LEU A 1 160 ? 8.204 -2.699 -24.754 1.00 91.19 160 LEU A N 1
ATOM 1349 C CA . LEU A 1 160 ? 7.094 -1.961 -25.370 1.00 91.19 160 LEU A CA 1
ATOM 1350 C C . LEU A 1 160 ? 5.936 -2.866 -25.797 1.00 91.19 160 LEU A C 1
ATOM 1352 O O . LEU A 1 160 ? 4.789 -2.455 -25.683 1.00 91.19 160 LEU A O 1
ATOM 1356 N N . CYS A 1 161 ? 6.215 -4.072 -26.295 1.00 92.81 161 CYS A N 1
ATOM 1357 C CA . CYS A 1 161 ? 5.176 -5.000 -26.763 1.00 92.81 161 CYS A CA 1
ATOM 1358 C C . CYS A 1 161 ? 5.091 -6.296 -25.943 1.00 92.81 161 CYS A C 1
ATOM 1360 O O . CYS A 1 161 ? 4.233 -7.127 -26.214 1.00 92.81 161 CYS A O 1
ATOM 1362 N N . LEU A 1 162 ? 5.988 -6.492 -24.971 1.00 91.00 162 LEU A N 1
ATOM 1363 C CA . LEU A 1 162 ? 6.072 -7.639 -24.054 1.00 91.00 162 LEU A CA 1
ATOM 1364 C C . LEU A 1 162 ? 6.259 -9.015 -24.722 1.00 91.00 162 LEU A C 1
ATOM 1366 O O . LEU A 1 162 ? 6.259 -10.051 -24.047 1.00 91.00 162 LEU A O 1
ATOM 1370 N N . THR A 1 163 ? 6.485 -9.048 -26.036 1.00 92.25 163 THR A N 1
ATOM 1371 C CA . THR A 1 163 ? 6.774 -10.278 -26.783 1.00 92.25 163 THR A CA 1
ATOM 1372 C C . THR A 1 163 ? 8.259 -10.642 -26.712 1.00 92.25 163 THR A C 1
ATOM 1374 O O . THR A 1 163 ? 9.110 -9.795 -26.419 1.00 92.25 163 THR A O 1
ATOM 1377 N N . LYS A 1 164 ? 8.570 -11.928 -26.929 1.00 90.12 164 LYS A N 1
ATOM 1378 C CA . LYS A 1 164 ? 9.931 -12.475 -26.816 1.00 90.12 164 LYS A CA 1
ATOM 1379 C C . LYS A 1 164 ? 10.900 -11.858 -27.833 1.00 90.12 164 LYS A C 1
ATOM 1381 O O . LYS A 1 164 ? 10.497 -11.349 -28.878 1.00 90.12 164 LYS A O 1
ATOM 1386 N N . LYS A 1 165 ? 12.198 -11.967 -27.542 1.00 84.25 165 LYS A N 1
ATOM 1387 C CA . LYS A 1 165 ? 13.282 -11.645 -28.474 1.00 84.25 165 LYS A CA 1
ATOM 1388 C C . LYS A 1 165 ? 13.172 -12.431 -29.788 1.00 84.25 165 LYS A C 1
ATOM 1390 O O . LYS A 1 165 ? 13.496 -13.610 -29.834 1.00 84.25 165 LYS A O 1
ATOM 1395 N N . SER A 1 166 ? 12.730 -11.761 -30.852 1.00 85.69 166 SER A N 1
ATOM 1396 C CA . SER A 1 166 ? 12.662 -12.260 -32.235 1.00 85.69 166 SER A CA 1
ATOM 1397 C C . SER A 1 166 ? 12.964 -11.175 -33.293 1.00 85.69 166 SER A C 1
ATOM 1399 O O . SER A 1 166 ? 12.319 -10.126 -33.337 1.00 85.69 166 SER A O 1
ATOM 1401 N N . GLY A 1 167 ? 13.903 -11.423 -34.208 1.00 87.00 167 GLY A N 1
ATOM 1402 C CA . GLY A 1 167 ? 14.290 -10.445 -35.238 1.00 87.00 167 GLY A CA 1
ATOM 1403 C C . GLY A 1 167 ? 15.245 -9.362 -34.713 1.00 87.00 167 GLY A C 1
ATOM 1404 O O . GLY A 1 167 ? 16.122 -9.653 -33.904 1.00 87.00 167 GLY A O 1
ATOM 1405 N N . THR A 1 168 ? 15.119 -8.113 -35.183 1.00 90.31 168 THR A N 1
ATOM 1406 C CA . THR A 1 168 ? 16.071 -7.037 -34.841 1.00 90.31 168 THR A CA 1
ATOM 1407 C C . THR A 1 168 ? 15.790 -6.419 -33.471 1.00 90.31 168 THR A C 1
ATOM 1409 O O . THR A 1 168 ? 14.752 -5.781 -33.257 1.00 90.31 168 THR A O 1
ATOM 1412 N N . PHE A 1 169 ? 16.765 -6.549 -32.572 1.00 91.4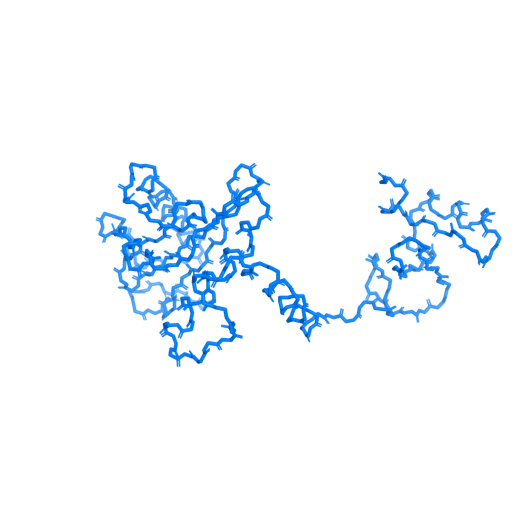4 169 PHE A N 1
ATOM 1413 C CA . PHE A 1 169 ? 16.720 -6.049 -31.201 1.00 91.44 169 PHE A CA 1
ATOM 1414 C C . PHE A 1 169 ? 17.807 -5.034 -30.904 1.00 91.44 169 PHE A C 1
ATOM 1416 O O . PHE A 1 169 ? 18.863 -5.020 -31.531 1.00 91.44 169 PHE A O 1
ATOM 1423 N N . VAL A 1 170 ? 17.541 -4.208 -29.898 1.00 90.75 170 VAL A N 1
ATOM 1424 C CA . VAL A 1 170 ? 18.539 -3.329 -29.305 1.00 90.75 170 VAL A CA 1
ATOM 1425 C C . VAL A 1 170 ? 18.355 -3.260 -27.791 1.00 90.75 170 VAL A C 1
ATOM 1427 O O . VAL A 1 170 ? 17.230 -3.189 -27.289 1.00 90.75 170 VAL A O 1
ATOM 1430 N N . GLU A 1 171 ? 19.467 -3.290 -27.065 1.00 91.06 171 GLU A N 1
ATOM 1431 C CA . GLU A 1 171 ? 19.522 -3.074 -25.621 1.00 91.06 171 GLU A CA 1
ATOM 1432 C C . GLU A 1 171 ? 19.802 -1.598 -25.327 1.00 91.06 171 GLU A C 1
ATOM 1434 O O . GLU A 1 171 ? 20.649 -0.968 -25.964 1.00 91.06 171 GLU A O 1
ATOM 1439 N N . CYS A 1 172 ? 19.097 -1.022 -24.355 1.00 89.56 172 CYS A N 1
ATOM 1440 C CA . CYS A 1 172 ? 19.432 0.307 -23.856 1.00 89.56 172 CYS A CA 1
ATOM 1441 C C . CYS A 1 172 ? 20.694 0.255 -22.987 1.00 89.56 172 CYS A C 1
ATOM 1443 O O . CYS A 1 172 ? 20.698 -0.406 -21.952 1.00 89.56 172 CYS A O 1
ATOM 1445 N N . GLY A 1 173 ? 21.716 1.046 -23.316 1.00 89.19 173 GLY A N 1
ATOM 1446 C CA . GLY A 1 173 ? 22.964 1.104 -22.547 1.00 89.19 173 GLY A CA 1
ATOM 1447 C C . GLY A 1 173 ? 22.815 1.625 -21.108 1.00 89.19 173 GLY A C 1
ATOM 1448 O O . GLY A 1 173 ? 23.710 1.405 -20.299 1.00 89.19 173 GLY A O 1
ATOM 1449 N N . ARG A 1 174 ? 21.695 2.291 -20.770 1.00 89.38 174 ARG A N 1
ATOM 1450 C CA . ARG A 1 174 ? 21.421 2.829 -19.420 1.00 89.38 174 ARG A CA 1
ATOM 1451 C C . ARG A 1 174 ? 20.545 1.907 -18.575 1.00 89.38 174 ARG A C 1
ATOM 1453 O O . ARG A 1 174 ? 20.959 1.511 -17.496 1.00 89.38 174 ARG A O 1
ATOM 1460 N N . CYS A 1 175 ? 19.334 1.580 -19.034 1.00 89.50 175 CYS A N 1
ATOM 1461 C CA . CYS A 1 175 ? 18.406 0.746 -18.255 1.00 89.50 175 CYS A CA 1
ATOM 1462 C C . CYS A 1 175 ? 18.505 -0.751 -18.544 1.00 89.50 175 CYS A C 1
ATOM 1464 O O . CYS A 1 175 ? 17.765 -1.507 -17.928 1.00 89.50 175 CYS A O 1
ATOM 1466 N N . ARG A 1 176 ? 19.351 -1.177 -19.496 1.00 88.88 176 ARG A N 1
ATOM 1467 C CA . ARG A 1 176 ? 19.563 -2.590 -19.863 1.00 88.88 176 ARG A CA 1
ATOM 1468 C C . ARG A 1 176 ? 18.308 -3.331 -20.356 1.00 88.88 176 ARG A C 1
ATOM 1470 O O . ARG A 1 176 ? 18.334 -4.535 -20.588 1.00 88.88 176 ARG A O 1
ATOM 1477 N N . ASN A 1 177 ? 17.208 -2.607 -20.579 1.00 89.81 177 ASN A N 1
ATOM 1478 C CA . ASN A 1 177 ? 15.989 -3.155 -21.167 1.00 89.81 177 ASN A CA 1
ATOM 1479 C C . ASN A 1 177 ? 16.156 -3.377 -22.672 1.00 89.81 177 ASN A C 1
ATOM 1481 O O . ASN A 1 177 ? 16.821 -2.599 -23.365 1.00 89.81 177 ASN A O 1
ATOM 1485 N N . TRP A 1 178 ? 15.476 -4.406 -23.174 1.00 91.88 178 TRP A N 1
ATOM 1486 C CA . TRP A 1 178 ? 15.488 -4.801 -24.576 1.00 91.88 178 TRP A CA 1
ATOM 1487 C C . TRP A 1 178 ? 14.279 -4.258 -25.339 1.00 91.88 178 TRP A C 1
ATOM 1489 O O . TRP A 1 178 ? 13.168 -4.148 -24.813 1.00 91.88 178 TRP A O 1
ATOM 1499 N N . PHE A 1 179 ? 14.499 -3.923 -26.609 1.00 92.62 179 PHE A N 1
ATOM 1500 C CA . PHE A 1 179 ? 13.489 -3.357 -27.496 1.00 92.62 179 PHE A CA 1
ATOM 1501 C C . PHE A 1 179 ? 13.576 -4.000 -28.876 1.00 92.62 179 PHE A C 1
ATOM 1503 O O . PHE A 1 179 ? 14.659 -4.057 -29.459 1.00 92.62 179 PHE A O 1
ATOM 1510 N N . HIS A 1 180 ? 12.438 -4.393 -29.449 1.00 93.50 180 HIS A N 1
ATOM 1511 C CA . HIS A 1 180 ? 12.358 -4.570 -30.895 1.00 93.50 180 HIS A CA 1
ATOM 1512 C C . HIS A 1 180 ? 12.604 -3.220 -31.571 1.00 93.50 180 HIS A C 1
ATOM 1514 O O . HIS A 1 180 ? 11.960 -2.223 -31.230 1.00 93.50 180 HIS A O 1
ATOM 1520 N N . VAL A 1 181 ? 13.471 -3.181 -32.584 1.00 92.50 181 VAL A N 1
ATOM 1521 C CA . VAL A 1 181 ? 13.757 -1.936 -33.322 1.00 92.50 181 VAL A CA 1
ATOM 1522 C C . VAL A 1 181 ? 12.489 -1.366 -33.973 1.00 92.50 181 VAL A C 1
ATOM 1524 O O . VAL A 1 181 ? 12.324 -0.148 -34.047 1.00 92.50 181 VAL A O 1
ATOM 1527 N N . HIS A 1 182 ? 11.549 -2.219 -34.394 1.00 92.69 182 HIS A N 1
ATOM 1528 C CA . HIS A 1 182 ? 10.279 -1.781 -34.978 1.00 92.69 182 HIS A CA 1
ATOM 1529 C C . HIS A 1 182 ? 9.305 -1.182 -33.946 1.00 92.69 182 HIS A C 1
ATOM 1531 O O . HIS A 1 182 ? 8.529 -0.302 -34.318 1.00 92.69 182 HIS A O 1
ATOM 1537 N N . CYS A 1 183 ? 9.387 -1.571 -32.669 1.00 93.56 183 CYS A N 1
ATOM 1538 C CA . CYS A 1 183 ? 8.581 -0.990 -31.589 1.00 93.56 183 CYS A CA 1
ATOM 1539 C C . CYS A 1 183 ? 9.087 0.387 -31.142 1.00 93.56 183 CYS A C 1
ATOM 1541 O O . CYS A 1 183 ? 8.363 1.121 -30.476 1.00 93.56 183 CYS A O 1
ATOM 1543 N N . LEU A 1 184 ? 10.323 0.760 -31.486 1.00 91.62 184 LEU A N 1
ATOM 1544 C CA . LEU A 1 184 ? 10.881 2.047 -31.086 1.00 91.62 184 LEU A CA 1
ATOM 1545 C C . LEU A 1 184 ? 10.088 3.231 -31.681 1.00 91.62 184 LEU A C 1
ATOM 1547 O O . LEU A 1 184 ? 9.755 3.211 -32.872 1.00 91.62 184 LEU A O 1
ATOM 1551 N N . PRO A 1 185 ? 9.877 4.317 -30.912 1.00 90.75 185 PRO A N 1
ATOM 1552 C CA . PRO A 1 185 ? 9.395 5.582 -31.459 1.00 90.75 185 PRO A CA 1
ATOM 1553 C C . PRO A 1 185 ? 10.308 6.099 -32.580 1.00 90.75 185 PRO A C 1
ATOM 1555 O O . PRO A 1 185 ? 11.516 5.839 -32.577 1.00 90.75 185 PRO A O 1
ATOM 1558 N N . SER A 1 186 ? 9.766 6.881 -33.517 1.00 89.75 186 SER A N 1
ATOM 1559 C CA . SER A 1 186 ? 10.500 7.386 -34.692 1.00 89.75 186 SER A CA 1
ATOM 1560 C C . SE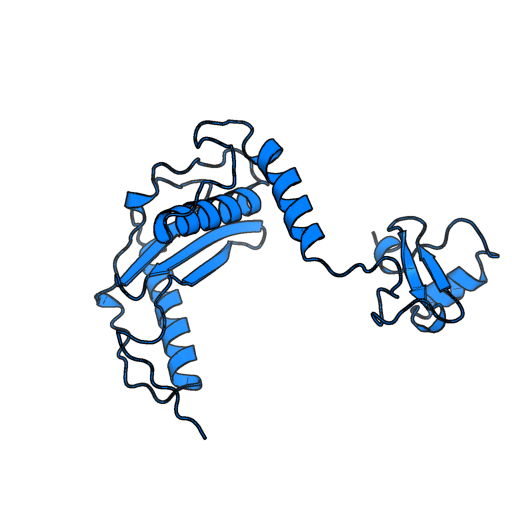R A 1 186 ? 11.810 8.104 -34.330 1.00 89.75 186 SER A C 1
ATOM 1562 O O . SER A 1 186 ? 12.843 7.888 -34.968 1.00 89.75 186 SER A O 1
ATOM 1564 N N . GLU A 1 187 ? 11.810 8.888 -33.250 1.00 87.38 187 GLU A N 1
ATOM 1565 C CA . GLU A 1 187 ? 13.003 9.559 -32.712 1.00 87.38 187 GLU A CA 1
ATOM 1566 C C . GLU A 1 187 ? 14.088 8.572 -32.251 1.00 87.38 187 GLU A C 1
ATOM 1568 O O . GLU A 1 187 ? 15.282 8.796 -32.461 1.00 87.38 187 GLU A O 1
ATOM 1573 N N . CYS A 1 188 ? 13.692 7.468 -31.612 1.00 87.81 188 CYS A N 1
ATOM 1574 C CA . CYS A 1 188 ? 14.600 6.406 -31.179 1.00 87.81 188 CYS A CA 1
ATOM 1575 C C . CYS A 1 188 ? 15.133 5.610 -32.376 1.00 87.81 188 CYS A C 1
ATOM 1577 O O . CYS A 1 188 ? 16.325 5.318 -32.418 1.00 87.81 188 CYS A O 1
ATOM 1579 N N . LYS A 1 189 ? 14.294 5.331 -33.385 1.00 88.81 189 LYS A N 1
ATOM 1580 C CA . LYS A 1 189 ? 14.703 4.652 -34.628 1.00 88.81 189 LYS A CA 1
ATOM 1581 C C . LYS A 1 189 ? 15.773 5.435 -35.388 1.00 88.81 189 LYS A C 1
ATOM 1583 O O . LYS A 1 189 ? 16.760 4.851 -35.828 1.00 88.81 189 LYS A O 1
ATOM 1588 N N . ARG A 1 190 ? 15.619 6.761 -35.518 1.00 86.94 190 ARG A N 1
ATOM 1589 C CA . ARG A 1 190 ? 16.634 7.627 -36.153 1.00 86.94 190 ARG A CA 1
ATOM 1590 C C . ARG A 1 190 ? 17.973 7.557 -35.417 1.00 86.94 190 ARG A C 1
ATOM 1592 O O . ARG A 1 190 ? 19.013 7.485 -36.061 1.00 86.94 190 ARG A O 1
ATOM 1599 N N . ARG A 1 191 ? 17.950 7.550 -34.082 1.00 81.75 191 ARG A N 1
ATOM 1600 C CA . ARG A 1 191 ? 19.157 7.446 -33.248 1.00 81.75 191 ARG A CA 1
ATOM 1601 C C . ARG A 1 191 ? 19.818 6.080 -33.347 1.00 81.75 191 ARG A C 1
ATOM 1603 O O . ARG A 1 191 ? 21.027 6.034 -33.538 1.00 81.75 191 ARG A O 1
ATOM 1610 N N . TYR A 1 192 ? 19.034 5.005 -33.309 1.00 85.25 192 TYR A N 1
ATOM 1611 C CA . TYR A 1 192 ? 19.520 3.650 -33.559 1.00 85.25 192 TYR A CA 1
ATOM 1612 C C . TYR A 1 192 ? 20.241 3.558 -34.913 1.00 85.25 192 TYR A C 1
ATOM 1614 O O . TYR A 1 192 ? 21.364 3.086 -34.977 1.00 85.25 192 TYR A O 1
ATOM 1622 N N . LYS A 1 193 ? 19.665 4.121 -35.986 1.00 85.12 193 LYS A N 1
ATOM 1623 C CA . LYS A 1 193 ? 20.317 4.152 -37.309 1.00 85.12 193 LYS A CA 1
ATOM 1624 C C . LYS A 1 193 ? 21.625 4.960 -37.338 1.00 85.12 193 LYS A C 1
ATOM 1626 O O . LYS A 1 193 ? 22.515 4.634 -38.114 1.00 85.12 193 LYS A O 1
ATOM 1631 N N . LYS A 1 194 ? 21.739 6.020 -36.524 1.00 79.44 194 LYS A N 1
ATOM 1632 C CA . LYS A 1 194 ? 22.954 6.854 -36.413 1.00 79.44 194 LYS A CA 1
ATOM 1633 C C . LYS A 1 194 ? 24.053 6.200 -35.572 1.00 79.44 194 LYS A C 1
ATOM 1635 O O . LYS A 1 194 ? 25.232 6.396 -35.848 1.00 79.44 194 LYS A O 1
ATOM 1640 N N . THR A 1 195 ? 23.674 5.444 -34.546 1.00 71.19 195 THR A N 1
ATOM 1641 C CA . THR A 1 195 ? 24.604 4.674 -33.715 1.00 71.19 195 THR A CA 1
ATOM 1642 C C . THR A 1 195 ? 24.930 3.391 -34.465 1.00 71.19 195 THR A C 1
ATOM 1644 O O . THR A 1 195 ? 24.221 2.402 -34.339 1.00 71.19 195 THR A O 1
ATOM 1647 N N . LYS A 1 196 ? 25.968 3.418 -35.315 1.00 58.59 196 LYS A N 1
ATOM 1648 C CA . LYS A 1 196 ? 26.455 2.224 -36.022 1.00 58.59 196 LYS A CA 1
ATOM 1649 C C . LYS A 1 196 ? 26.696 1.092 -35.011 1.00 58.59 196 LYS A C 1
ATOM 1651 O O . LYS A 1 196 ? 27.648 1.109 -34.244 1.00 58.59 196 LYS A O 1
ATOM 1656 N N . GLN A 1 197 ? 25.753 0.164 -35.001 1.00 56.34 197 GLN A N 1
ATOM 1657 C CA . GLN A 1 197 ? 25.735 -1.172 -34.429 1.00 56.34 197 GLN A CA 1
ATOM 1658 C C . GLN A 1 197 ? 26.245 -1.506 -33.023 1.00 56.34 197 GLN A C 1
ATOM 1660 O O . GLN A 1 197 ? 25.896 -2.625 -32.671 1.00 56.34 197 GLN A O 1
ATOM 1665 N N . ASN A 1 198 ? 26.972 -0.719 -32.199 1.00 52.44 198 ASN A N 1
ATOM 1666 C CA . ASN A 1 198 ? 27.430 -1.388 -30.958 1.00 52.44 198 ASN A CA 1
ATOM 1667 C C . ASN A 1 198 ? 27.854 -0.720 -29.644 1.00 52.44 198 ASN A C 1
ATOM 1669 O O . ASN A 1 198 ? 28.450 -1.452 -28.863 1.00 52.44 198 ASN A O 1
ATOM 1673 N N . THR A 1 199 ? 27.538 0.525 -29.264 1.00 59.84 199 THR A N 1
ATOM 1674 C CA . THR A 1 199 ? 27.872 0.878 -27.852 1.00 59.84 199 THR A CA 1
ATOM 1675 C C . THR A 1 199 ? 26.891 1.696 -27.023 1.00 59.84 199 THR A C 1
ATOM 1677 O O . THR A 1 199 ? 26.847 1.462 -25.819 1.00 59.84 199 THR A O 1
ATOM 1680 N N . HIS A 1 200 ? 26.045 2.584 -27.561 1.00 75.69 200 HIS A N 1
ATOM 1681 C CA . HIS A 1 200 ? 25.289 3.495 -26.672 1.00 75.69 200 HIS A CA 1
ATOM 1682 C C . HIS A 1 200 ? 23.872 3.857 -27.140 1.00 75.69 200 HIS A C 1
ATOM 1684 O O . HIS A 1 200 ? 23.477 5.024 -27.105 1.00 75.69 200 HIS A O 1
ATOM 1690 N N . PHE A 1 201 ? 23.060 2.882 -27.564 1.00 88.06 201 PHE A N 1
ATOM 1691 C CA . PHE A 1 201 ? 21.633 3.166 -27.747 1.00 88.06 201 PHE A CA 1
ATOM 1692 C C . PHE A 1 201 ? 20.998 3.558 -26.402 1.00 88.06 201 PHE A C 1
ATOM 1694 O O . PHE A 1 201 ? 21.056 2.806 -25.431 1.00 88.06 201 PHE A O 1
ATOM 1701 N N . LEU A 1 202 ? 20.355 4.726 -26.354 1.00 88.88 202 LEU A N 1
ATOM 1702 C CA . LEU A 1 202 ? 19.527 5.154 -25.228 1.00 88.88 202 LEU A CA 1
ATOM 1703 C C . LEU A 1 202 ? 18.058 5.127 -25.643 1.00 88.88 202 LEU A C 1
ATOM 1705 O O . LEU A 1 202 ? 17.646 5.805 -26.590 1.00 88.88 202 LEU A O 1
ATOM 1709 N N . CYS A 1 203 ? 17.254 4.355 -24.913 1.00 89.12 203 CYS A N 1
ATOM 1710 C CA . CYS A 1 203 ? 15.820 4.281 -25.157 1.00 89.12 203 CYS A CA 1
ATOM 1711 C C . CYS A 1 203 ? 15.121 5.611 -24.829 1.00 89.12 203 CYS A C 1
ATOM 1713 O O . CYS A 1 203 ? 15.658 6.467 -24.121 1.00 89.12 203 CYS A O 1
ATOM 1715 N N . GLY A 1 204 ? 13.889 5.783 -25.317 1.00 86.12 204 GLY A N 1
ATOM 1716 C CA . GLY A 1 204 ? 13.096 6.995 -25.068 1.00 86.12 204 GLY A CA 1
ATOM 1717 C C . GLY A 1 204 ? 12.894 7.301 -23.579 1.00 86.12 204 GLY A C 1
ATOM 1718 O O . GLY A 1 204 ? 12.898 8.468 -23.200 1.00 86.12 204 GLY A O 1
ATOM 1719 N N . LEU A 1 205 ? 12.817 6.262 -22.738 1.00 85.31 205 LEU A N 1
ATOM 1720 C CA . LEU A 1 205 ? 12.656 6.381 -21.283 1.00 85.31 205 LEU A CA 1
ATOM 1721 C C . LEU A 1 205 ? 13.926 6.871 -20.569 1.00 85.31 205 LEU A C 1
ATOM 1723 O O . LEU A 1 205 ? 13.844 7.488 -19.513 1.00 85.31 205 LEU A O 1
ATOM 1727 N N . CYS A 1 206 ? 15.098 6.574 -21.130 1.00 87.38 206 CYS A N 1
ATOM 1728 C CA . CYS A 1 206 ? 16.398 6.923 -20.555 1.00 87.38 206 CYS A CA 1
ATOM 1729 C C . CYS A 1 206 ? 16.989 8.209 -21.119 1.00 87.38 206 CYS A C 1
ATOM 1731 O O . CYS A 1 206 ? 17.925 8.736 -20.532 1.00 87.38 206 CYS A O 1
ATOM 1733 N N . PHE A 1 207 ? 16.499 8.662 -22.271 1.00 79.19 207 PHE A N 1
ATOM 1734 C CA . PHE A 1 207 ? 16.978 9.873 -22.927 1.00 79.19 207 PHE A CA 1
ATOM 1735 C C . PHE A 1 207 ? 16.308 11.143 -22.401 1.00 79.19 207 PHE A C 1
ATOM 1737 O O . PHE A 1 207 ? 16.923 12.198 -22.404 1.00 79.19 207 PHE A O 1
ATOM 1744 N N . ARG A 1 208 ? 15.044 11.053 -21.973 1.00 68.94 208 ARG A N 1
ATOM 1745 C CA . ARG A 1 208 ? 14.276 12.198 -21.455 1.00 68.94 208 ARG A CA 1
ATOM 1746 C C . ARG A 1 208 ? 14.467 12.429 -19.945 1.00 68.94 208 ARG A C 1
ATOM 1748 O O . ARG A 1 208 ? 13.706 13.188 -19.361 1.00 68.94 208 ARG A O 1
ATOM 1755 N N . LYS A 1 209 ? 15.427 11.737 -19.326 1.00 55.34 209 LYS A N 1
ATOM 1756 C CA . LYS A 1 209 ? 15.802 11.844 -17.910 1.00 55.34 209 LYS A CA 1
ATOM 1757 C C . LYS A 1 209 ? 17.256 12.254 -17.805 1.00 55.34 209 LYS A C 1
ATOM 1759 O O . LYS A 1 209 ? 17.552 13.095 -16.945 1.00 55.34 209 LYS A O 1
#

Organism: NCBI:txid428564

pLDDT: mean 84.1, std 11.83, range [45.94, 95.75]

Secondary structure (DSSP, 8-state):
--PPEE-TTTS-SSPEEEEEEETTTEEEEEEEETTTTEEEEE-TT-TT----HHHHHHHHHHHHHHHHHHHHHSEE-----GGG-EE-GGGGTTSPPP-SSS-HHHHHHHHHHHHHHHHTTPPPS----TT-TTHHHHHHHHHHHHHHHHS---TTBBTTT--B--SSEEE-TTT--EEEGGGS-HHHHHHHHHS-SSS----HHHH--

InterPro domains:
  IPR001965 Zinc finger, PHD-type [SM00249] (157-207)
  IPR003653 Ulp1 protease family, C-terminal catalytic domain [PF02902] (11-123)
  IPR003653 Ulp1 protease family, C-terminal catalytic domain [PS50600] (1-115)
  IPR011011 Zinc finger, FYVE/PHD-type [SSF57903] (148-208)
  IPR013083 Zinc finger, RING/FYVE/PHD-type [G3DSA:3.30.40.10] (148-209)
  IPR019786 Zinc finger, PHD-type, conserved site [PS01359] (158-206)
  IPR019787 Zinc finger, PHD-finger [PS50016] (155-209)
  IPR038765 Papain-like cysteine peptidase superfamily [SSF54001] (8-120)

Foldseek 3Di:
DDADEDDLPPDPPDWDWDWDQPPVQATWIWTQDSNQLEIETAGLQCLVDDDDPVSLVVLLVVLVVVVVVCVVPHDYPDDPPSVSHDYDSNVRSLAAHDDDRHCNVVSSVVSVQVVVCVVVVHDDPDPDGSPDPCSSVRSVVVVVVVCVVPDDPQLQAAPQPRDGDDDDKDAALPPRGIHRLVSADPVLVVVVVVPPPDDHRHGPVRVVD